Protein 7KTN (pdb70)

InterPro domains:
  IPR001357 BRCT domain [PS50172] (22-118)
  IPR001726 DNA nucleotidylexotransferase (TdT) / DNA-directed DNA/RNA polymerase mu [PIRSF000817] (3-494)
  IPR001726 DNA nucleotidylexotransferase (TdT) / DNA-directed DNA/RNA polymerase mu [PR00871] (43-59)
  IPR001726 DNA nucleotidylexotransferase (TdT) / DNA-directed DNA/RNA polymerase mu [PR00871] (100-115)
  IPR001726 DNA nucleotidylexotransferase (TdT) / DNA-directed DNA/RNA polymerase mu [PR00871] (156-171)
  IPR001726 DNA nucleotidylexotransferase (TdT) / DNA-directed DNA/RNA polymerase mu [PR00871] (179-191)
  IPR001726 DNA nucleotidylexotransferase (TdT) / DNA-directed DNA/RNA polymerase mu [PR00871] (311-322)
  IPR001726 DNA nucleotidylexotransferase (TdT) / DNA-directed DNA/RNA polymerase mu [PR00871] (412-423)
  IPR001726 DNA nucleotidylexotransferase (TdT) / DNA-directed DNA/RNA polymerase mu [PR00871] (443-466)
  IPR001726 DNA nucleotidylexotransferase (TdT) / DNA-directed DNA/RNA polymerase mu [PR00871] (475-494)
  IPR002054 DNA-directed DNA polymerase X [SM00483] (150-493)
  IPR002054 DNA-directed DNA polymerase X [cd00141] (156-492)
  IPR010996 Crossover junction endonuclease MUS81-like, HHH domain [PF14716] (152-221)
  IPR018944 DNA polymerase lambda, fingers domain [PF10391] (238-286)
  IPR019843 DNA polymerase family X, binding site [PS00522] (319-338)
  IPR022312 DNA polymerase family X [PR00869] (245-262)
  IPR022312 DNA polymerase family X [PR00869] (316-330)
  IPR022312 DNA polymerase family X [PR00869] (330-338)
  IPR022312 DNA polymerase family X [PR00869] (416-425)
  IPR022312 DNA polymerase family X [PR00869] (432-445)

GO terms:
  GO:0000287 magnesium ion binding (F, IDA)
  GO:0003887 DNA-directed DNA polymerase activity (F, IDA)
  GO:0003887 DNA-directed DNA polymerase activity (F, TAS)
  GO:0005654 nucleoplasm (C, TAS)
  GO:0006303 double-strand break repair via nonhomologous end joining (P, TAS)
  GO:0005515 protein binding (F, IPI)
  GO:0005654 nucleoplasm (C, IDA)

Radius of gyration: 21.38 Å; Cα contacts (8 Å, |Δi|>4): 631; chains: 1; bounding box: 53×57×41 Å

Foldseek 3Di:
DDQFLLQAFFFPDAAAVVLLVLLQLVLLVCVLVVNNVSNLLSNSVSRQCSRDHHYDQDLVVCPPRHSDDDPSSLQVVCCNVPVHGVVSVCLVPDQSNVQQVVQCLFFVDHSVNSVVCVVVPDRDLVSCVVCCVPDDPRRVVSSVQVVLLVDKDFVVLLVVVLVVLVVQLCVLPNQKDKDWAAVVQLPDGIDRATEIEIEHQDFPSCVPRPVSSVVSCVVVVFFPDWVFKIWTWGWGDDVVGTGTGTYMYGYDYQQLVQLLRVCRRDDPSLVVSLQCLCCVVVVWGGDSRFIANVVVRDTDGDNHVCRVCVVSVHDDDRSSRRND

Nearest PDB structures (foldseek):
  7ktn-assembly1_A  TM=1.003E+00  e=7.918E-62  Homo sapiens
  5v1g-assembly1_A  TM=8.207E-01  e=9.463E-26  Homo sapiens
  5u8h-assembly1_A  TM=8.213E-01  e=4.641E-25  Homo sapiens
  4m9g-assembly1_A  TM=8.136E-01  e=1.931E-24  Homo sapiens
  4m9n-assembly1_A  TM=8.393E-01  e=7.608E-23  Homo sapiens

Structure (mmCIF, N/CA/C/O backbone):
data_7KTN
#
_entry.id   7KTN
#
_cell.length_a   60.229
_cell.length_b   68.293
_cell.length_c   111.412
_cell.angle_alpha   90.000
_cell.angle_beta   90.000
_cell.angle_gamma   90.000
#
_symmetry.space_group_name_H-M   'P 21 21 21'
#
loop_
_entity.id
_entity.type
_entity.pdbx_description
1 polymer 'DNA-directed DNA/RNA polymerase mu'
2 polymer "DNA (5'-D(*CP*GP*GP*CP*AP*TP*AP*CP*G)-3')"
3 polymer "DNA (5'-D(*CP*GP*TP*AP*(8OG))-3')"
4 polymer "DNA (5'-D(P*GP*CP*CP*G)-3')"
5 non-polymer 'MAGNESIUM ION'
6 non-polymer 'SODIUM ION'
7 non-polymer 'CHLORIDE ION'
8 non-polymer 2,3-DIHYDROXY-1,4-DITHIOBUTANE
9 non-polymer 1,2-ETHANEDIOL
10 non-polymer '4-(2-HYDROXYETHYL)-1-PIPERAZINE ETHANESULFONIC ACID'
11 water water
#
loop_
_atom_site.group_PDB
_atom_site.id
_atom_site.type_symbol
_atom_site.label_atom_id
_atom_site.label_alt_id
_atom_site.label_comp_id
_atom_site.label_asym_id
_atom_site.label_entity_id
_atom_site.label_seq_id
_atom_site.pdbx_PDB_ins_code
_atom_site.Cartn_x
_atom_site.Cartn_y
_atom_site.Cartn_z
_atom_site.occupancy
_atom_site.B_iso_or_equiv
_atom_site.auth_seq_id
_atom_site.auth_comp_id
_atom_site.auth_asym_id
_atom_site.auth_atom_id
_atom_site.pdbx_PDB_model_num
ATOM 1 N N . MET A 1 12 ? 0.827 -28.563 -11.489 1.00 28.75 138 MET A N 1
ATOM 2 C CA . MET A 1 12 ? 1.053 -27.114 -11.530 1.00 26.43 138 MET A CA 1
ATOM 3 C C . MET A 1 12 ? 0.151 -26.516 -12.603 1.00 25.26 138 MET A C 1
ATOM 4 O O . MET A 1 12 ? 0.325 -26.767 -13.793 1.00 25.37 138 MET A O 1
ATOM 9 N N . PRO A 1 13 ? -0.830 -25.691 -12.215 1.00 25.07 139 PRO A N 1
ATOM 10 C CA . PRO A 1 13 ? -1.685 -25.076 -13.235 1.00 25.34 139 PRO A CA 1
ATOM 11 C C . PRO A 1 13 ? -0.920 -24.047 -14.049 1.00 24.82 139 PRO A C 1
ATOM 12 O O . PRO A 1 13 ? 0.101 -23.516 -13.622 1.00 25.44 139 PRO A O 1
ATOM 16 N N . ALA A 1 14 ? -1.432 -23.795 -15.238 1.00 23.24 140 ALA A N 1
ATOM 17 C CA . ALA A 1 14 ? -0.724 -23.007 -16.224 1.00 22.92 140 ALA A CA 1
ATOM 18 C C . ALA A 1 14 ? -0.838 -21.510 -15.987 1.00 20.34 140 ALA A C 1
ATOM 19 O O . ALA A 1 14 ? 0.074 -20.787 -16.380 1.00 23.14 140 ALA A O 1
ATOM 21 N N . TYR A 1 15 ? -1.905 -21.024 -15.339 1.00 16.74 141 TYR A N 1
ATOM 22 C CA . TYR A 1 15 ? -2.083 -19.590 -15.086 1.00 14.70 141 TYR A CA 1
ATOM 23 C C . TYR A 1 15 ? -1.663 -19.280 -13.655 1.00 14.04 141 TYR A C 1
ATOM 24 O O . TYR A 1 15 ? -2.007 -20.018 -12.727 1.00 15.27 141 TYR A O 1
ATOM 33 N N . ALA A 1 16 ? -1.004 -18.130 -13.448 1.00 13.71 142 ALA A N 1
ATOM 34 C CA . ALA A 1 16 ? -0.551 -17.817 -12.098 1.00 14.00 142 ALA A CA 1
ATOM 35 C C . ALA A 1 16 ? -1.702 -17.576 -11.132 1.00 13.56 142 ALA A C 1
ATOM 36 O O . ALA A 1 16 ? -1.525 -17.762 -9.931 1.00 15.06 142 ALA A O 1
ATOM 38 N N . CYS A 1 17 ? -2.875 -17.198 -11.621 1.00 13.67 143 CYS A N 1
ATOM 39 C CA . CYS A 1 17 ? -4.015 -16.938 -10.757 1.00 13.36 143 CYS A CA 1
ATOM 40 C C . CYS A 1 17 ? -4.680 -18.205 -10.274 1.00 13.87 143 CYS A C 1
ATOM 41 O O . CYS A 1 17 ? -5.613 -18.127 -9.466 1.00 15.57 143 CYS A O 1
ATOM 44 N N . GLN A 1 18 ? -4.209 -19.366 -10.725 1.00 14.53 144 GLN A N 1
ATOM 45 C CA . GLN A 1 18 ? -4.737 -20.667 -10.324 1.00 15.77 144 GLN A CA 1
ATOM 46 C C . GLN A 1 18 ? -3.949 -21.328 -9.211 1.00 15.88 144 GLN A C 1
ATOM 47 O O . GLN A 1 18 ? -4.271 -22.445 -8.815 1.00 18.27 144 GLN A O 1
ATOM 53 N N . ARG A 1 19 ? -2.951 -20.667 -8.673 1.00 15.64 145 ARG A N 1
ATOM 54 C CA . ARG A 1 19 ? -2.123 -21.324 -7.675 1.00 16.66 145 ARG A CA 1
ATOM 55 C C . ARG A 1 19 ? -1.637 -20.274 -6.682 1.00 14.25 145 ARG A C 1
ATOM 56 O O . ARG A 1 19 ? -1.426 -19.102 -7.059 1.00 15.27 145 ARG A O 1
ATOM 64 N N . PRO A 1 20 ? -1.445 -20.641 -5.434 1.00 14.19 146 PRO A N 1
ATOM 65 C CA . PRO A 1 20 ? -0.884 -19.696 -4.480 1.00 13.82 146 PRO A CA 1
ATOM 66 C C . PRO A 1 20 ? 0.580 -19.427 -4.757 1.00 13.38 146 PRO A C 1
ATOM 67 O O . PRO A 1 20 ? 1.368 -20.340 -5.065 1.00 15.84 146 PRO A O 1
ATOM 71 N N . THR A 1 21 ? 0.964 -18.171 -4.612 1.00 12.35 147 THR A N 1
ATOM 72 C CA . THR A 1 21 ? 2.353 -17.756 -4.771 1.00 12.34 147 THR A CA 1
ATOM 73 C C . THR A 1 21 ? 2.715 -16.910 -3.574 1.00 11.82 147 THR A C 1
ATOM 74 O O . THR A 1 21 ? 2.268 -15.742 -3.505 1.00 12.10 147 THR A O 1
ATOM 78 N N . PRO A 1 22 ? 3.492 -17.423 -2.634 1.00 12.43 148 PRO A N 1
ATOM 79 C CA . PRO A 1 22 ? 3.845 -16.662 -1.434 1.00 12.77 148 PRO A CA 1
ATOM 80 C C . PRO A 1 22 ? 4.949 -15.656 -1.746 1.00 12.79 148 PRO A C 1
ATOM 81 O O . PRO A 1 22 ? 5.620 -15.722 -2.776 1.00 13.58 148 PRO A O 1
ATOM 85 N N . LEU A 1 23 ? 5.145 -14.718 -0.813 1.00 13.57 149 LEU A N 1
ATOM 86 C CA . LEU A 1 23 ? 6.153 -13.683 -1.023 1.00 14.23 149 LEU A CA 1
ATOM 87 C C . LEU A 1 23 ? 7.563 -14.264 -0.993 1.00 14.27 149 LEU A C 1
ATOM 88 O O . LEU A 1 23 ? 8.386 -13.887 -1.837 1.00 16.68 149 LEU A O 1
ATOM 93 N N . THR A 1 24 ? 7.817 -15.180 -0.079 1.00 13.08 150 THR A N 1
ATOM 94 C CA . THR A 1 24 ? 9.111 -15.853 0.012 1.00 14.07 150 THR A CA 1
ATOM 95 C C . THR A 1 24 ? 8.908 -17.315 -0.315 1.00 13.30 150 THR A C 1
ATOM 96 O O . THR A 1 24 ? 7.851 -17.894 -0.047 1.00 14.10 150 THR A O 1
ATOM 100 N N . HIS A 1 25 ? 9.945 -17.933 -0.878 1.00 12.81 151 HIS A N 1
ATOM 101 C CA . HIS A 1 25 ? 9.782 -19.268 -1.470 1.00 11.75 151 HIS A CA 1
ATOM 102 C C . HIS A 1 25 ? 11.099 -20.031 -1.424 1.00 11.72 151 HIS A C 1
ATOM 103 O O . HIS A 1 25 ? 12.012 -19.716 -0.657 1.00 13.27 151 HIS A O 1
ATOM 110 N N . HIS A 1 26 ? 11.187 -21.067 -2.253 1.00 11.66 152 HIS A N 1
ATOM 111 C CA . HIS A 1 26 ? 12.254 -22.056 -2.161 1.00 11.85 152 HIS A CA 1
ATOM 112 C C . HIS A 1 26 ? 13.105 -22.077 -3.400 1.00 12.22 152 HIS A C 1
ATOM 113 O O . HIS A 1 26 ? 13.945 -22.994 -3.532 1.00 13.39 152 HIS A O 1
ATOM 120 N N . ASN A 1 27 ? 12.935 -21.132 -4.301 1.00 12.20 153 ASN A N 1
ATOM 121 C CA . ASN A 1 27 ? 13.694 -21.135 -5.559 1.00 12.32 153 ASN A CA 1
ATOM 122 C C . ASN A 1 27 ? 14.140 -19.727 -5.914 1.00 12.05 153 ASN A C 1
ATOM 123 O O . ASN A 1 27 ? 14.150 -19.351 -7.084 1.00 13.92 153 ASN A O 1
ATOM 128 N N . THR A 1 28 ? 14.540 -18.949 -4.915 1.00 12.37 154 THR A N 1
ATOM 129 C CA . THR A 1 28 ? 14.812 -17.515 -5.091 1.00 12.77 154 THR A CA 1
ATOM 130 C C . THR A 1 28 ? 15.866 -17.246 -6.152 1.00 13.65 154 THR A C 1
ATOM 131 O O . THR A 1 28 ? 15.649 -16.416 -7.047 1.00 14.04 154 THR A O 1
ATOM 135 N N . GLY A 1 29 ? 16.991 -17.938 -6.108 1.00 14.50 155 GLY A N 1
ATOM 136 C CA . GLY A 1 29 ? 18.048 -17.682 -7.084 1.00 14.70 155 GLY A CA 1
ATOM 137 C C . GLY A 1 29 ? 17.648 -18.032 -8.505 1.00 14.65 155 GLY A C 1
ATOM 138 O O . GLY A 1 29 ? 17.956 -17.286 -9.454 1.00 15.63 155 GLY A O 1
ATOM 139 N N . LEU A 1 30 ? 16.941 -19.140 -8.685 1.00 14.50 156 LEU A N 1
ATOM 140 C CA . LEU A 1 30 ? 16.500 -19.506 -10.024 1.00 14.08 156 LEU A CA 1
ATOM 141 C C . LEU A 1 30 ? 15.510 -18.493 -10.582 1.00 13.53 156 LEU A C 1
ATOM 142 O O . LEU A 1 30 ? 15.599 -18.096 -11.752 1.00 13.95 156 LEU A O 1
ATOM 147 N N . SER A 1 31 ? 14.541 -18.077 -9.768 1.00 12.96 157 SER A N 1
ATOM 148 C CA A SER A 1 31 ? 13.554 -17.117 -10.242 0.56 12.63 157 SER A CA 1
ATOM 149 C CA B SER A 1 31 ? 13.552 -17.106 -10.214 0.44 12.84 157 SER A CA 1
ATOM 150 C C . SER A 1 31 ? 14.210 -15.772 -10.551 1.00 12.87 157 SER A C 1
ATOM 151 O O . SER A 1 31 ? 13.853 -15.117 -11.539 1.00 13.70 157 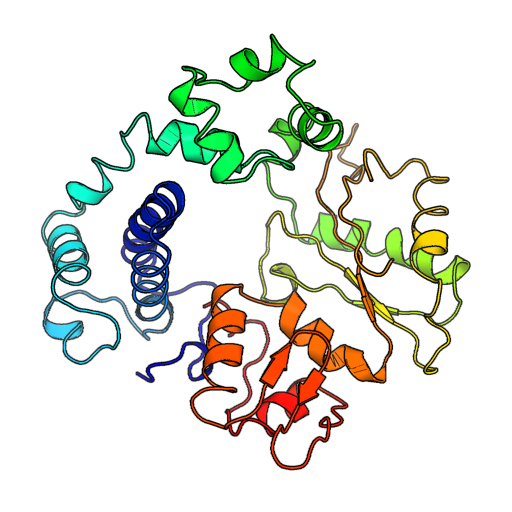SER A O 1
ATOM 156 N N . GLU A 1 32 ? 15.167 -15.348 -9.739 1.00 12.79 158 GLU A N 1
ATOM 157 C CA A GLU A 1 32 ? 15.853 -14.069 -9.963 0.49 12.81 158 GLU A CA 1
ATOM 158 C CA B GLU A 1 32 ? 15.812 -14.057 -9.980 0.51 14.06 158 GLU A CA 1
ATOM 159 C C . GLU A 1 32 ? 16.554 -14.068 -11.314 1.00 13.40 158 GLU A C 1
ATOM 160 O O . GLU A 1 32 ? 16.518 -13.073 -12.056 1.00 14.10 158 GLU A O 1
ATOM 171 N N . ALA A 1 33 ? 17.195 -15.180 -11.654 1.00 13.70 159 ALA A N 1
ATOM 172 C CA . ALA A 1 33 ? 17.906 -15.265 -12.929 1.00 13.98 159 ALA A CA 1
ATOM 173 C C . ALA A 1 33 ? 16.943 -15.176 -14.098 1.00 13.51 159 ALA A C 1
ATOM 174 O O . ALA A 1 33 ? 17.192 -14.467 -15.079 1.00 14.60 159 ALA A O 1
ATOM 176 N N . LEU A 1 34 ? 15.838 -15.906 -14.045 1.00 13.83 160 LEU A N 1
ATOM 177 C CA . LEU A 1 34 ? 14.864 -15.827 -15.125 1.00 13.70 160 LEU A CA 1
ATOM 178 C C . LEU A 1 34 ? 14.273 -14.428 -15.244 1.00 13.21 160 LEU A C 1
ATOM 179 O O . LEU A 1 34 ? 13.989 -13.956 -16.361 1.00 14.07 160 LEU A O 1
ATOM 184 N N . GLU A 1 35 ? 14.074 -13.751 -14.126 1.00 12.85 161 GLU A N 1
ATOM 185 C CA . GLU A 1 35 ? 13.578 -12.377 -14.154 1.00 13.62 161 GLU A CA 1
ATOM 186 C C . GLU A 1 35 ? 14.573 -11.381 -14.743 1.00 13.48 161 GLU A C 1
ATOM 187 O O . GLU A 1 35 ? 14.131 -10.377 -15.322 1.00 14.10 161 GLU A O 1
ATOM 193 N N . ILE A 1 36 ? 15.872 -11.618 -14.628 1.00 13.83 162 ILE A N 1
ATOM 194 C CA . ILE A 1 36 ? 16.836 -10.806 -15.376 1.00 14.54 162 ILE A CA 1
ATOM 195 C C . ILE A 1 36 ? 16.590 -10.936 -16.866 1.00 14.96 162 ILE A C 1
ATOM 196 O O . ILE A 1 36 ? 16.566 -9.940 -17.599 1.00 15.40 162 ILE A O 1
ATOM 201 N N . LEU A 1 37 ? 16.396 -12.160 -17.347 1.00 14.27 163 LEU A N 1
ATOM 202 C CA . LEU A 1 37 ? 16.157 -12.319 -18.775 1.00 14.88 163 LEU A CA 1
ATOM 203 C C . LEU A 1 37 ? 14.822 -11.702 -19.184 1.00 14.23 163 LEU A C 1
ATOM 204 O O . LEU A 1 37 ? 14.703 -11.155 -20.291 1.00 15.29 163 LEU A O 1
ATOM 209 N N . ALA A 1 38 ? 13.816 -11.770 -18.334 1.00 13.51 164 ALA A N 1
ATOM 210 C CA . ALA A 1 38 ? 12.546 -11.138 -18.647 1.00 14.45 164 ALA A CA 1
ATOM 211 C C . ALA A 1 38 ? 12.727 -9.638 -18.778 1.00 14.61 164 ALA A C 1
ATOM 212 O O . ALA A 1 38 ? 12.224 -9.014 -19.721 1.00 15.72 164 ALA A O 1
ATOM 214 N N . GLU A 1 39 ? 13.429 -9.041 -17.826 1.00 15.22 165 GLU A N 1
ATOM 215 C CA . GLU A 1 39 ? 13.643 -7.595 -17.826 1.00 16.35 165 GLU A CA 1
ATOM 216 C C . GLU A 1 39 ? 14.425 -7.166 -19.059 1.00 15.87 165 GLU A C 1
ATOM 217 O O . GLU A 1 39 ? 14.070 -6.173 -19.726 1.00 16.55 165 GLU A O 1
ATOM 223 N N . ALA A 1 40 ? 15.460 -7.913 -19.415 1.00 16.32 166 ALA A N 1
ATOM 224 C CA . ALA A 1 40 ? 16.234 -7.599 -20.604 1.00 16.44 166 ALA A CA 1
ATOM 225 C C . ALA A 1 40 ? 15.377 -7.709 -21.858 1.00 17.13 166 ALA A C 1
ATOM 226 O O . ALA A 1 40 ? 15.517 -6.892 -22.786 1.00 19.75 166 ALA A O 1
ATOM 228 N N . ALA A 1 41 ? 14.475 -8.691 -21.908 1.00 17.07 167 ALA A N 1
ATOM 229 C CA . ALA A 1 41 ? 13.592 -8.813 -23.062 1.00 17.70 167 ALA A CA 1
ATOM 230 C C . ALA A 1 41 ? 12.702 -7.584 -23.179 1.00 17.84 167 ALA A C 1
ATOM 231 O O . ALA A 1 41 ? 12.495 -7.060 -24.275 1.00 20.05 167 ALA A O 1
ATOM 233 N N . GLY A 1 42 ? 12.221 -7.067 -22.061 1.00 17.38 168 GLY A N 1
ATOM 234 C CA . GLY A 1 42 ? 11.428 -5.844 -22.096 1.00 18.32 168 GLY A CA 1
ATOM 235 C C . GLY A 1 42 ? 12.220 -4.658 -22.612 1.00 18.74 168 GLY A C 1
ATOM 236 O O . GLY A 1 42 ? 11.705 -3.832 -23.365 1.00 19.91 168 GLY A O 1
ATOM 237 N N . PHE A 1 43 ? 13.486 -4.557 -22.244 1.00 17.92 169 PHE A N 1
ATOM 238 C CA . PHE A 1 43 ? 14.282 -3.435 -22.712 1.00 18.96 169 PHE A CA 1
ATOM 239 C C . PHE A 1 43 ? 14.472 -3.462 -24.213 1.00 21.38 169 PHE A C 1
ATOM 240 O O . PHE A 1 43 ? 14.773 -2.418 -24.801 1.00 21.92 169 PHE A O 1
ATOM 248 N N . GLU A 1 44 ? 14.384 -4.634 -24.835 1.00 21.45 170 GLU A N 1
ATOM 249 C CA . GLU A 1 44 ? 14.465 -4.774 -26.285 1.00 25.55 170 GLU A CA 1
ATOM 250 C C . GLU A 1 44 ? 13.099 -4.794 -26.955 1.00 26.47 170 GLU A C 1
ATOM 251 O O . GLU A 1 44 ? 13.035 -4.976 -28.181 1.00 29.98 170 GLU A O 1
ATOM 257 N N . GLY A 1 45 ? 12.028 -4.565 -26.218 1.00 24.03 171 GLY A N 1
ATOM 258 C CA . GLY A 1 45 ? 10.693 -4.565 -26.790 1.00 24.60 171 GLY A CA 1
ATOM 259 C C . GLY A 1 45 ? 10.135 -5.934 -27.109 1.00 23.02 171 GLY A C 1
ATOM 260 O O . GLY A 1 45 ? 9.180 -6.040 -27.892 1.00 25.85 171 GLY A O 1
ATOM 261 N N A SER A 1 46 ? 10.684 -6.993 -26.515 0.38 23.05 172 SER A N 1
ATOM 262 N N B SER A 1 46 ? 10.699 -6.988 -26.522 0.62 21.60 172 SER A N 1
ATOM 263 C CA A SER A 1 46 ? 10.223 -8.359 -26.771 0.38 23.56 172 SER A CA 1
ATOM 264 C CA B SER A 1 46 ? 10.318 -8.367 -26.831 0.62 21.38 172 SER A CA 1
ATOM 265 C C A SER A 1 46 ? 9.247 -8.752 -25.665 0.38 21.54 172 SER A C 1
ATOM 266 C C B SER A 1 46 ? 9.292 -8.797 -25.785 0.62 19.45 172 SER A C 1
ATOM 267 O O A SER A 1 46 ? 9.585 -9.438 -24.690 0.38 21.06 172 SER A O 1
ATOM 268 O O B SER A 1 46 ? 9.598 -9.549 -24.833 0.62 19.69 172 SER A O 1
ATOM 273 N N A GLU A 1 47 ? 8.004 -8.322 -25.834 0.64 21.44 173 GLU A N 1
ATOM 274 N N B GLU A 1 47 ? 8.062 -8.329 -25.960 0.36 19.46 173 GLU A N 1
ATOM 275 C CA A GLU A 1 47 ? 7.018 -8.536 -24.787 0.6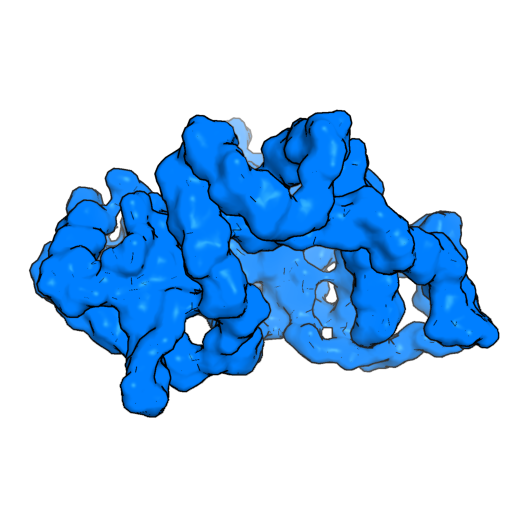4 21.14 173 GLU A CA 1
ATOM 276 C CA B GLU A 1 47 ? 7.049 -8.499 -24.924 0.36 19.23 173 GLU A CA 1
ATOM 277 C C A GLU A 1 47 ? 6.599 -9.996 -24.659 0.64 18.34 173 GLU A C 1
ATOM 278 C C B GLU A 1 47 ? 6.688 -9.968 -24.689 0.36 17.59 173 GLU A C 1
ATOM 279 O O A GLU A 1 47 ? 6.212 -10.424 -23.572 0.64 18.32 173 GLU A O 1
ATOM 280 O O B GLU A 1 47 ? 6.419 -10.374 -23.560 0.36 16.50 173 GLU A O 1
ATOM 291 N N . GLY A 1 48 ? 6.645 -10.766 -25.749 1.00 17.58 174 GLY A N 1
ATOM 292 C CA . GLY A 1 48 ? 6.308 -12.180 -25.605 1.00 17.58 174 GLY A CA 1
ATOM 293 C C . GLY A 1 48 ? 7.340 -12.957 -24.807 1.00 16.60 174 GLY A C 1
ATOM 294 O O . GLY A 1 48 ? 6.985 -13.768 -23.942 1.00 16.27 174 GLY A O 1
ATOM 295 N N . ARG A 1 49 ? 8.616 -12.724 -25.087 1.00 16.27 175 ARG A N 1
ATOM 296 C CA . ARG A 1 49 ? 9.687 -13.367 -24.326 1.00 15.97 175 ARG A CA 1
ATOM 297 C C . ARG A 1 49 ? 9.680 -12.902 -22.885 1.00 15.23 175 ARG A C 1
ATOM 298 O O . ARG A 1 49 ? 9.881 -13.721 -21.988 1.00 16.04 175 ARG A O 1
ATOM 306 N N . LEU A 1 50 ? 9.441 -11.613 -22.639 1.00 15.59 176 LEU A N 1
ATOM 307 C CA . LEU A 1 50 ? 9.316 -11.136 -21.268 1.00 14.73 176 LEU A CA 1
ATOM 308 C C . LEU A 1 50 ? 8.266 -11.932 -20.527 1.00 14.13 176 LEU A C 1
ATOM 309 O O . LEU A 1 50 ? 8.475 -12.357 -19.393 1.00 13.39 176 LEU A O 1
ATOM 314 N N A LEU A 1 51 ? 7.082 -12.114 -21.130 0.56 14.77 177 LEU A N 1
ATOM 315 N N B LEU A 1 51 ? 7.121 -12.119 -21.162 0.44 14.48 177 LEU A N 1
ATOM 316 C CA A LEU A 1 51 ? 6.011 -12.826 -20.438 0.56 14.89 177 LEU A CA 1
ATOM 317 C CA B LEU A 1 51 ? 6.013 -12.783 -20.508 0.44 14.29 177 LEU A CA 1
ATOM 318 C C A LEU A 1 51 ? 6.401 -14.264 -20.136 0.56 14.70 177 LEU A C 1
ATOM 319 C C B LEU A 1 51 ? 6.349 -14.231 -20.177 0.44 14.25 177 LEU A C 1
ATOM 320 O O A LEU A 1 51 ? 6.157 -14.786 -19.046 0.56 14.32 177 LEU A O 1
ATOM 321 O O B LEU A 1 51 ? 6.075 -14.702 -19.069 0.44 13.93 177 LEU A O 1
ATOM 330 N N . THR A 1 52 ? 6.960 -14.958 -21.115 1.00 14.36 178 THR A N 1
ATOM 331 C CA . THR A 1 52 ? 7.359 -16.338 -20.837 1.00 13.87 178 THR A CA 1
ATOM 332 C C . THR A 1 52 ? 8.343 -16.420 -19.677 1.00 14.37 178 THR A C 1
ATOM 333 O O . THR A 1 52 ? 8.198 -17.257 -18.790 1.00 14.44 178 THR A O 1
ATOM 337 N N . PHE A 1 53 ? 9.390 -15.580 -19.691 1.00 13.77 179 PHE A N 1
ATOM 338 C CA . PHE A 1 53 ? 10.389 -15.682 -18.625 1.00 13.03 179 PHE A CA 1
ATOM 339 C C . PHE A 1 53 ? 9.762 -15.289 -17.292 1.00 13.22 179 PHE A C 1
ATOM 340 O O . PHE A 1 53 ? 10.059 -15.899 -16.258 1.00 13.86 179 PHE A O 1
ATOM 348 N N A CYS A 1 54 ? 8.884 -14.286 -17.280 0.77 11.32 180 CYS A N 1
ATOM 349 N N B CYS A 1 54 ? 8.883 -14.293 -17.309 0.23 17.11 180 CYS A N 1
ATOM 350 C CA A CYS A 1 54 ? 8.169 -13.957 -16.051 0.77 12.49 180 CYS A CA 1
ATOM 351 C CA B CYS A 1 54 ? 8.140 -13.915 -16.114 0.23 21.74 180 CYS A CA 1
ATOM 352 C C A CYS A 1 54 ? 7.319 -15.113 -15.554 0.77 12.41 180 CYS A C 1
ATOM 353 C C B CYS A 1 54 ? 7.312 -15.078 -15.580 0.23 17.44 180 CYS A C 1
ATOM 354 O O A CYS A 1 54 ? 7.285 -15.410 -14.356 0.77 11.53 180 CYS A O 1
ATOM 355 O O B CYS A 1 54 ? 7.316 -15.364 -14.378 0.23 18.10 180 CYS A O 1
ATOM 360 N N . ARG A 1 55 ? 6.587 -15.756 -16.473 1.00 12.12 181 ARG A N 1
ATOM 361 C CA . ARG A 1 55 ? 5.745 -16.887 -16.083 1.00 12.10 181 ARG A CA 1
ATOM 362 C C . ARG A 1 55 ? 6.575 -18.054 -15.563 1.00 12.44 181 ARG A C 1
ATOM 363 O O . ARG A 1 55 ? 6.210 -18.693 -14.572 1.00 13.74 181 ARG A O 1
ATOM 371 N N . ALA A 1 56 ? 7.688 -18.378 -16.235 1.00 13.17 182 ALA A N 1
ATOM 372 C CA . ALA A 1 56 ? 8.569 -19.462 -15.780 1.00 13.37 182 ALA A CA 1
ATOM 373 C C . ALA A 1 56 ? 9.133 -19.154 -14.391 1.00 12.55 182 ALA A C 1
ATOM 374 O O . ALA A 1 56 ? 9.101 -20.013 -13.500 1.00 13.61 182 ALA A O 1
ATOM 376 N N . ALA A 1 57 ? 9.561 -17.914 -14.170 1.00 12.45 183 ALA A N 1
ATOM 377 C CA . ALA A 1 57 ? 10.039 -17.546 -12.848 1.00 12.70 183 ALA A CA 1
ATOM 378 C C . ALA A 1 57 ? 8.944 -17.737 -11.806 1.00 12.37 183 ALA A C 1
ATOM 379 O O . ALA A 1 57 ? 9.195 -18.236 -10.702 1.00 12.62 183 ALA A O 1
ATOM 381 N N . SER A 1 58 ? 7.707 -17.340 -12.150 1.00 11.70 184 SER A N 1
ATOM 382 C CA A SER A 1 58 ? 6.592 -17.428 -11.213 0.57 11.44 184 SER A CA 1
ATOM 383 C CA B SER A 1 58 ? 6.601 -17.425 -11.196 0.43 11.95 184 SER A CA 1
ATOM 384 C C . SER A 1 58 ? 6.246 -18.873 -10.864 1.00 12.05 184 SER A C 1
ATOM 385 O O . SER A 1 58 ? 5.867 -19.180 -9.727 1.00 12.42 184 SER A O 1
ATOM 390 N N . VAL A 1 59 ? 6.322 -19.769 -11.840 1.00 11.88 185 VAL A N 1
ATOM 391 C CA . VAL A 1 59 ? 6.123 -21.194 -11.563 1.00 13.37 185 VAL A CA 1
ATOM 392 C C . VAL A 1 59 ? 7.059 -21.672 -10.462 1.00 12.62 185 VAL A C 1
ATOM 393 O O . VAL A 1 59 ? 6.656 -22.390 -9.549 1.00 14.03 185 VAL A O 1
ATOM 397 N N . LEU A 1 60 ? 8.323 -21.263 -10.520 1.00 12.94 186 LEU A N 1
ATOM 398 C CA . LEU A 1 60 ? 9.278 -21.703 -9.490 1.00 13.31 186 LEU A CA 1
ATOM 399 C C . LEU A 1 60 ? 8.929 -21.122 -8.129 1.00 12.41 186 LEU A C 1
ATOM 400 O O . LEU A 1 60 ? 9.138 -21.800 -7.109 1.00 13.92 186 LEU A O 1
ATOM 405 N N . LYS A 1 61 ? 8.384 -19.891 -8.091 1.00 13.04 187 LYS A N 1
ATOM 406 C CA . LYS A 1 61 ? 7.969 -19.303 -6.823 1.00 12.41 187 LYS A CA 1
ATOM 407 C C . LYS A 1 61 ? 6.864 -20.112 -6.175 1.00 12.18 187 LYS A C 1
ATOM 408 O O . LYS A 1 61 ? 6.707 -20.086 -4.956 1.00 13.65 187 LYS A O 1
ATOM 414 N N . ALA A 1 62 ? 6.048 -20.794 -6.976 1.00 13.13 188 ALA A N 1
ATOM 415 C CA . ALA A 1 62 ? 4.894 -21.534 -6.506 1.00 13.68 188 ALA A CA 1
ATOM 416 C C . ALA A 1 62 ? 5.225 -22.953 -6.067 1.00 13.88 188 ALA A C 1
ATOM 417 O O . ALA A 1 62 ? 4.351 -23.634 -5.538 1.00 15.78 188 ALA A O 1
ATOM 419 N N . LEU A 1 63 ? 6.443 -23.455 -6.335 1.00 13.56 189 LEU A N 1
ATOM 420 C CA . LEU A 1 63 ? 6.780 -24.809 -5.979 1.00 14.27 189 LEU A CA 1
ATOM 421 C C . LEU A 1 63 ? 6.961 -24.976 -4.469 1.00 14.25 189 LEU A C 1
ATOM 422 O O . LEU A 1 63 ? 7.358 -24.027 -3.780 1.00 14.11 189 LEU A O 1
ATOM 427 N N . PRO A 1 64 ? 6.732 -26.183 -3.948 1.00 14.68 190 PRO A N 1
ATOM 428 C CA . PRO A 1 64 ? 6.750 -26.395 -2.502 1.00 14.86 190 PRO A CA 1
ATOM 429 C C . PRO A 1 64 ? 8.136 -26.640 -1.947 1.00 15.07 190 PRO A C 1
ATOM 430 O O . PRO A 1 64 ? 8.272 -26.733 -0.725 1.00 16.92 190 PRO A O 1
ATOM 434 N N . SER A 1 65 ? 9.148 -26.760 -2.797 1.00 14.79 191 SER A N 1
ATOM 435 C CA . SER A 1 65 ? 10.481 -27.150 -2.362 1.00 16.17 191 SER A CA 1
ATOM 436 C C . SER A 1 65 ? 11.478 -26.681 -3.417 1.00 14.12 191 SER A C 1
ATOM 437 O O . SER A 1 65 ? 11.097 -26.323 -4.486 1.00 14.17 191 SER A O 1
ATOM 440 N N . PRO A 1 66 ? 12.786 -26.727 -3.108 1.00 13.99 192 PRO A N 1
ATOM 441 C CA . PRO A 1 66 ? 13.776 -26.324 -4.129 1.00 14.61 192 PRO A CA 1
ATOM 442 C C . PRO A 1 66 ? 13.849 -27.288 -5.306 1.00 15.33 192 PRO A C 1
ATOM 443 O O . PRO A 1 66 ? 13.810 -28.511 -5.136 1.00 16.59 192 PRO A O 1
ATOM 447 N N . VAL A 1 67 ? 14.015 -26.729 -6.502 1.00 15.29 193 VAL A N 1
ATOM 448 C CA . VAL A 1 67 ? 14.472 -27.531 -7.642 1.00 15.55 193 VAL A CA 1
ATOM 449 C C . VAL A 1 67 ? 15.955 -27.821 -7.462 1.00 17.59 193 VAL A C 1
ATOM 45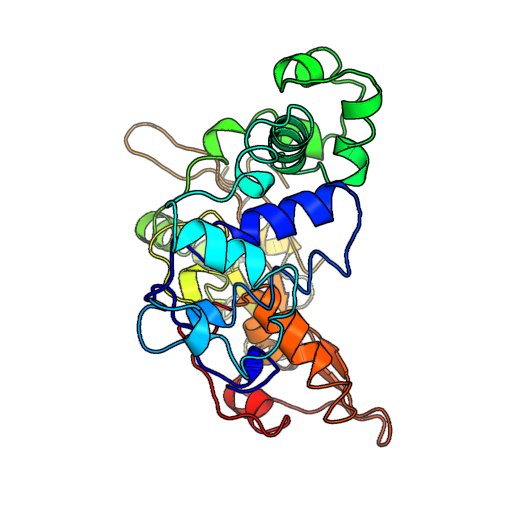0 O O . VAL A 1 67 ? 16.764 -26.887 -7.377 1.00 18.76 193 VAL A O 1
ATOM 454 N N . THR A 1 68 ? 16.295 -29.096 -7.441 1.00 19.30 194 THR A N 1
ATOM 455 C CA . THR A 1 68 ? 17.665 -29.543 -7.280 1.00 22.35 194 THR A CA 1
ATOM 456 C C . THR A 1 68 ? 18.163 -30.343 -8.483 1.00 24.30 194 THR A C 1
ATOM 457 O O . THR A 1 68 ? 19.372 -30.545 -8.611 1.00 27.25 194 THR A O 1
ATOM 461 N N . THR A 1 69 ? 17.282 -30.782 -9.368 1.00 24.57 195 THR A N 1
ATOM 462 C CA . THR A 1 69 ? 17.680 -31.611 -10.501 1.00 26.60 195 THR A CA 1
ATOM 463 C C . THR A 1 69 ? 16.813 -31.227 -11.686 1.00 26.07 195 THR A C 1
ATOM 464 O O . THR A 1 69 ? 15.633 -30.894 -11.534 1.00 24.62 195 THR A O 1
ATOM 468 N N . LEU A 1 70 ? 17.410 -31.288 -12.882 1.00 26.30 196 LEU A N 1
ATOM 469 C CA . LEU A 1 70 ? 16.717 -30.854 -14.093 1.00 28.65 196 LEU A CA 1
ATOM 470 C C . LEU A 1 70 ? 15.432 -31.637 -14.325 1.00 28.13 196 LEU A C 1
ATOM 471 O O . LEU A 1 70 ? 14.454 -31.088 -14.861 1.00 27.92 196 LEU A O 1
ATOM 476 N N . SER A 1 71 ? 15.427 -32.919 -13.931 1.00 29.85 197 SER A N 1
ATOM 477 C CA . SER A 1 71 ? 14.252 -33.788 -13.963 1.00 31.59 197 SER A CA 1
ATOM 478 C C . SER A 1 71 ? 13.016 -33.112 -13.425 1.00 30.43 197 SER A C 1
ATOM 479 O O . SER A 1 71 ? 11.892 -33.349 -13.900 1.00 30.07 197 SER A O 1
ATOM 482 N N . GLN A 1 72 ? 13.182 -32.267 -12.418 1.00 26.21 198 GLN A N 1
ATOM 483 C CA . GLN A 1 72 ? 12.048 -31.710 -11.710 1.00 26.37 198 GLN A CA 1
ATOM 484 C C . GLN A 1 72 ? 11.326 -30.629 -12.506 1.00 25.58 198 GLN A C 1
ATOM 485 O O . GLN A 1 72 ? 10.221 -30.247 -12.125 1.00 25.99 198 GLN A O 1
ATOM 491 N N . LEU A 1 73 ? 11.879 -30.189 -13.625 1.00 24.01 199 LEU A N 1
ATOM 492 C CA . LEU A 1 73 ? 11.177 -29.241 -14.473 1.00 23.76 199 LEU A CA 1
ATOM 493 C C . LEU A 1 73 ? 10.241 -29.930 -15.458 1.00 26.57 199 LEU A C 1
ATOM 494 O O . LEU A 1 73 ? 9.452 -29.251 -16.123 1.00 26.91 199 LEU A O 1
ATOM 499 N N . GLN A 1 74 ? 10.347 -31.250 -15.592 1.00 28.45 200 GLN A N 1
ATOM 500 C CA . GLN A 1 74 ? 9.529 -31.971 -16.551 1.00 30.95 200 GLN A CA 1
ATOM 501 C C . GLN A 1 74 ? 8.058 -31.791 -16.242 1.00 31.86 200 GLN A C 1
ATOM 502 O O . GLN A 1 74 ? 7.599 -31.972 -15.107 1.00 34.54 200 GLN A O 1
ATOM 505 N N . GLY A 1 75 ? 7.314 -31.381 -17.244 1.00 31.62 201 GLY A N 1
ATOM 506 C CA . GLY A 1 75 ? 5.909 -31.178 -17.054 1.00 31.20 201 GLY A CA 1
ATOM 507 C C . GLY A 1 75 ? 5.523 -29.811 -16.527 1.00 29.18 201 GLY A C 1
ATOM 508 O O . GLY A 1 75 ? 4.325 -29.501 -16.530 1.00 31.28 201 GLY A O 1
ATOM 509 N N . LEU A 1 76 ? 6.467 -28.997 -16.035 1.00 25.39 202 LEU A N 1
ATOM 510 C CA . LEU A 1 76 ? 6.077 -27.701 -15.503 1.00 21.73 202 LEU A CA 1
ATOM 511 C C . LEU A 1 76 ? 5.729 -26.760 -16.650 1.00 19.86 202 LEU A C 1
ATOM 512 O O . LEU A 1 76 ? 6.458 -26.680 -17.653 1.00 23.09 202 LEU A O 1
ATOM 517 N N . PRO A 1 77 ? 4.642 -26.036 -16.543 1.00 18.99 203 PRO A N 1
ATOM 518 C CA . PRO A 1 77 ? 4.289 -25.105 -17.611 1.00 18.78 203 PRO A CA 1
ATOM 519 C C . PRO A 1 77 ? 5.301 -23.974 -17.715 1.00 17.65 203 PRO A C 1
ATOM 520 O O . PRO A 1 77 ? 5.922 -23.554 -16.728 1.00 18.33 203 PRO A O 1
ATOM 524 N N . HIS A 1 78 ? 5.517 -23.526 -18.945 1.00 18.12 204 HIS A N 1
ATOM 525 C CA . HIS A 1 78 ? 6.372 -22.388 -19.317 1.00 18.37 204 HIS A CA 1
ATOM 526 C C . HIS A 1 78 ? 7.848 -22.690 -19.259 1.00 19.42 204 HIS A C 1
ATOM 527 O O . HIS A 1 78 ? 8.670 -21.788 -19.476 1.00 20.56 204 HIS A O 1
ATOM 534 N N . PHE A 1 79 ? 8.217 -23.949 -19.071 1.00 19.00 205 PHE A N 1
ATOM 535 C CA . PHE A 1 79 ? 9.602 -24.391 -19.157 1.00 19.97 205 PHE A CA 1
ATOM 536 C C . PHE A 1 79 ? 9.818 -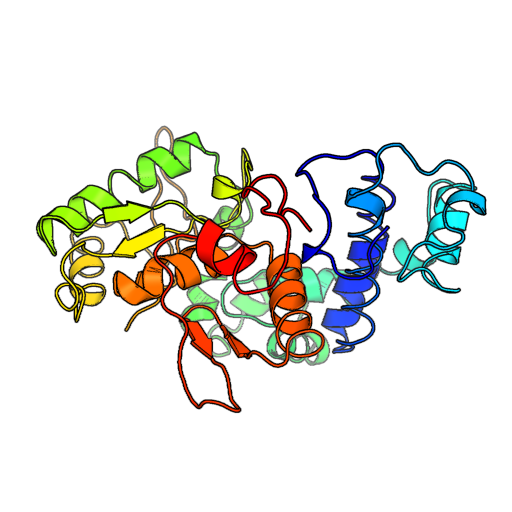25.132 -20.462 1.00 22.68 205 PHE A C 1
ATOM 537 O O . PHE A 1 79 ? 9.417 -26.292 -20.604 1.00 29.35 205 PHE A O 1
ATOM 545 N N . GLY A 1 80 ? 10.492 -24.476 -21.393 1.00 20.64 206 GLY A N 1
ATOM 546 C CA . GLY A 1 80 ? 10.936 -25.065 -22.615 1.00 21.00 206 GLY A CA 1
ATOM 547 C C . GLY A 1 80 ? 12.443 -25.118 -22.662 1.00 21.02 206 GLY A C 1
ATOM 548 O O . GLY A 1 80 ? 13.128 -25.098 -21.630 1.00 20.95 206 GLY A O 1
ATOM 549 N N . GLU A 1 81 ? 12.975 -25.222 -23.878 1.00 22.10 207 GLU A N 1
ATOM 550 C CA . GLU A 1 81 ? 14.416 -25.392 -24.015 1.00 23.38 207 GLU A CA 1
ATOM 551 C C . GLU A 1 81 ? 15.186 -24.248 -23.356 1.00 22.00 207 GLU A C 1
ATOM 552 O O . GLU A 1 81 ? 16.208 -24.479 -22.712 1.00 22.97 207 GLU A O 1
ATOM 556 N N . HIS A 1 82 ? 14.751 -23.006 -23.539 1.00 20.90 208 HIS A N 1
ATOM 557 C CA . HIS A 1 82 ? 15.568 -21.876 -23.095 1.00 19.87 208 HIS A CA 1
ATOM 558 C C . HIS A 1 82 ? 15.550 -21.728 -21.579 1.00 19.34 208 HIS A C 1
ATOM 559 O O . HIS A 1 82 ? 16.609 -21.665 -20.927 1.00 19.00 208 HIS A O 1
ATOM 566 N N . SER A 1 83 ? 14.362 -21.715 -20.981 1.00 18.26 209 SER A N 1
ATOM 567 C CA A SER A 1 83 ? 14.267 -21.576 -19.530 0.70 17.48 209 SER A CA 1
ATOM 568 C CA B SER A 1 83 ? 14.302 -21.558 -19.534 0.30 18.52 209 SER A CA 1
ATOM 569 C C . SER A 1 83 ? 14.868 -22.777 -18.822 1.00 18.66 209 SER A C 1
ATOM 570 O O . SER A 1 83 ? 15.468 -22.638 -17.746 1.00 18.29 209 SER A O 1
ATOM 575 N N . SER A 1 84 ? 14.733 -23.968 -19.417 1.00 19.34 210 SER A N 1
ATOM 576 C CA . SER A 1 84 ? 15.331 -25.152 -18.802 1.00 20.03 210 SER A CA 1
ATOM 577 C C . SER A 1 84 ? 16.844 -25.088 -18.840 1.00 19.85 210 SER A C 1
ATOM 578 O O . SER A 1 84 ? 17.508 -25.519 -17.884 1.00 20.66 210 SER A O 1
ATOM 581 N N . ARG A 1 85 ? 17.413 -24.583 -19.937 1.00 21.24 211 ARG A N 1
ATOM 582 C CA . ARG A 1 85 ? 18.864 -24.456 -20.014 1.00 22.21 211 ARG A CA 1
ATOM 583 C C . ARG A 1 85 ? 19.386 -23.514 -18.938 1.00 21.69 211 ARG A C 1
ATOM 584 O O . ARG A 1 85 ? 20.427 -23.783 -18.318 1.00 22.44 211 ARG A O 1
ATOM 592 N N . VAL A 1 86 ? 18.706 -22.389 -18.719 1.00 20.64 212 VAL A N 1
ATOM 593 C CA . VAL A 1 86 ? 19.102 -21.439 -17.683 1.00 19.70 212 VAL A CA 1
ATOM 594 C C . VAL A 1 86 ? 19.157 -22.135 -16.333 1.00 18.66 212 VAL A C 1
ATOM 595 O O . VAL A 1 86 ? 20.152 -22.035 -15.596 1.00 19.12 212 VAL A O 1
ATOM 599 N N . VAL A 1 87 ? 18.107 -22.874 -16.000 1.00 18.37 213 VAL A N 1
ATOM 600 C CA . VAL A 1 87 ? 18.086 -23.611 -14.731 1.00 18.50 213 VAL A CA 1
ATOM 601 C C . VAL A 1 87 ? 19.183 -24.669 -14.683 1.00 19.03 213 VAL A C 1
ATOM 602 O O . VAL A 1 87 ? 19.871 -24.799 -13.666 1.00 19.62 213 VAL A O 1
ATOM 606 N N . GLN A 1 88 ? 19.380 -25.408 -15.774 1.00 19.46 214 GLN A N 1
ATOM 607 C CA . GLN A 1 88 ? 20.396 -26.448 -15.782 1.00 20.57 214 GLN A CA 1
ATOM 608 C C . GLN A 1 88 ? 21.766 -25.845 -15.479 1.00 19.92 214 GLN A C 1
ATOM 609 O O . GLN A 1 88 ? 22.532 -26.396 -14.675 1.00 22.07 214 GLN A O 1
ATOM 615 N N . GLU A 1 89 ? 22.094 -24.715 -16.109 1.00 21.41 215 GLU A N 1
ATOM 616 C CA . GLU A 1 89 ? 23.398 -24.100 -15.899 1.00 21.25 215 GLU A CA 1
ATOM 617 C C . GLU A 1 89 ? 23.553 -23.633 -14.458 1.00 20.44 215 GLU A C 1
ATOM 618 O O . GLU A 1 89 ? 24.601 -23.845 -13.838 1.00 21.27 215 GLU A O 1
ATOM 624 N N . LEU A 1 90 ? 22.510 -23.048 -13.880 1.00 20.21 216 LEU A N 1
ATOM 625 C CA . LEU A 1 90 ? 22.570 -22.633 -12.485 1.00 20.12 216 LEU A CA 1
ATOM 626 C C . LEU A 1 90 ? 22.724 -23.832 -11.558 1.00 20.14 216 LEU A C 1
ATOM 627 O O . LEU A 1 90 ? 23.487 -23.768 -10.585 1.00 22.00 216 LEU A O 1
ATOM 632 N N . LEU A 1 91 ? 22.043 -24.945 -11.843 1.00 21.56 217 LEU A N 1
ATOM 633 C CA . LEU A 1 91 ? 22.174 -26.123 -10.983 1.00 21.92 217 LEU A CA 1
ATOM 634 C C . LEU A 1 91 ? 23.552 -26.752 -11.094 1.00 24.08 217 LEU A C 1
ATOM 635 O O . LEU A 1 91 ? 24.069 -27.302 -10.109 1.00 25.68 217 LEU A O 1
ATOM 640 N N A GLU A 1 92 ? 24.132 -26.741 -12.289 0.61 24.16 218 GLU A N 1
ATOM 641 N N B GLU A 1 92 ? 24.166 -26.707 -12.277 0.39 24.56 218 GLU A N 1
ATOM 642 C CA A GLU A 1 92 ? 25.409 -27.415 -12.485 0.61 27.77 218 GLU A CA 1
ATOM 643 C CA B GLU A 1 92 ? 25.429 -27.404 -12.495 0.39 27.26 218 GLU A CA 1
ATOM 644 C C A GLU A 1 92 ? 26.570 -26.537 -12.040 0.61 26.96 218 GLU A C 1
ATOM 645 C C B GLU A 1 92 ? 26.651 -26.562 -12.169 0.39 28.67 218 GLU A C 1
ATOM 646 O O A GLU A 1 92 ? 27.500 -27.037 -11.388 0.61 28.41 218 GLU A O 1
ATOM 647 O O B GLU A 1 92 ? 27.701 -27.127 -11.835 0.39 30.09 218 GLU A O 1
ATOM 658 N N A HIS A 1 93 ? 26.544 -25.240 -12.365 0.18 26.83 219 HIS A N 1
ATOM 659 N N B HIS A 1 93 ? 26.553 -25.239 -12.286 0.82 29.06 219 HIS A N 1
ATOM 660 C CA A HIS A 1 93 ? 27.692 -24.364 -12.160 0.18 27.02 219 HIS A CA 1
ATOM 661 C CA B HIS A 1 93 ? 27.692 -24.337 -12.162 0.82 30.16 219 HIS A CA 1
ATOM 662 C C A HIS A 1 93 ? 27.452 -23.212 -11.196 0.18 27.29 219 HIS A C 1
ATOM 663 C C B HIS A 1 93 ? 27.445 -23.170 -11.236 0.82 29.36 219 HIS A C 1
ATOM 664 O O A HIS A 1 93 ? 28.418 -22.540 -10.819 0.18 28.06 219 HIS A O 1
ATOM 665 O O B HIS A 1 93 ? 28.385 -22.415 -10.965 0.82 30.94 219 HIS A O 1
ATOM 678 N N . GLY A 1 94 ? 26.210 -22.939 -10.812 1.00 26.69 220 GLY A N 1
ATOM 679 C CA . GLY A 1 94 ? 25.917 -21.841 -9.933 1.00 25.73 220 GLY A CA 1
ATOM 680 C C . GLY A 1 94 ? 25.762 -20.508 -10.622 1.00 24.93 220 GLY A C 1
ATOM 681 O O . GLY A 1 94 ? 25.493 -19.505 -9.954 1.00 25.61 220 GLY A O 1
ATOM 682 N N A VAL A 1 95 ? 25.876 -20.472 -11.943 0.51 24.15 221 VAL A N 1
ATOM 683 N N B VAL A 1 95 ? 25.910 -20.474 -11.937 0.49 23.94 221 VAL A N 1
ATOM 684 C CA A VAL A 1 95 ? 25.819 -19.231 -12.703 0.51 24.79 221 VAL A CA 1
ATOM 685 C CA B VAL A 1 95 ? 25.802 -19.255 -12.721 0.49 24.04 221 VAL A CA 1
ATOM 686 C C A VAL A 1 95 ? 25.452 -19.592 -14.133 0.51 23.15 221 VAL A C 1
ATOM 687 C C B VAL A 1 95 ? 25.281 -19.678 -14.079 0.49 21.47 221 VAL A C 1
ATOM 688 O O A VAL A 1 95 ? 25.889 -20.621 -14.651 0.51 23.27 221 VAL A O 1
ATOM 689 O O B VAL A 1 95 ? 25.407 -20.837 -14.479 0.49 19.26 221 VAL A O 1
ATOM 696 N N . CYS A 1 96 ? 24.643 -18.739 -14.767 1.00 21.34 222 CYS A N 1
ATOM 697 C CA . CYS A 1 96 ? 24.219 -18.918 -16.153 1.00 20.51 222 CYS A CA 1
ATOM 698 C C . CYS A 1 96 ? 24.916 -17.851 -16.987 1.00 20.06 222 CYS A C 1
ATOM 699 O O . CYS A 1 96 ? 24.749 -16.658 -16.734 1.00 20.07 222 CYS A O 1
ATOM 702 N N . GLU A 1 97 ? 25.728 -18.292 -17.944 1.00 21.34 223 GLU A N 1
ATOM 703 C CA . GLU A 1 97 ? 26.540 -17.373 -18.728 1.00 21.89 223 GLU A CA 1
ATOM 704 C C . GLU A 1 97 ? 25.716 -16.305 -19.422 1.00 20.08 223 GLU A C 1
ATOM 705 O O . GLU A 1 97 ? 26.085 -15.121 -19.426 1.00 22.22 223 GLU A O 1
ATOM 709 N N . GLU A 1 98 ? 24.560 -16.681 -19.954 1.00 19.95 224 GLU A N 1
ATOM 710 C CA . GLU A 1 98 ? 23.721 -15.685 -20.621 1.00 20.94 224 GLU A CA 1
ATOM 711 C C . GLU A 1 98 ? 23.255 -14.623 -19.639 1.00 19.36 224 GLU A C 1
ATOM 712 O O . GLU A 1 98 ? 23.274 -13.415 -19.941 1.00 19.93 224 GLU A O 1
ATOM 718 N N . VAL A 1 99 ? 22.819 -15.049 -18.445 1.00 18.72 225 VAL A N 1
ATOM 719 C CA . VAL A 1 99 ? 22.369 -14.111 -17.424 1.00 18.78 225 VAL A CA 1
ATOM 720 C C . VAL A 1 99 ? 23.506 -13.177 -17.039 1.00 18.56 225 VAL A C 1
ATOM 721 O O . VAL A 1 99 ? 23.318 -11.968 -16.918 1.00 18.21 225 VAL A O 1
ATOM 725 N N . GLU A 1 100 ? 24.704 -13.730 -16.834 1.00 19.52 226 GLU A N 1
ATOM 726 C CA . GLU A 1 100 ? 25.844 -12.906 -16.426 1.00 21.38 226 GLU A CA 1
ATOM 727 C C . GLU A 1 100 ? 26.237 -11.924 -17.524 1.00 21.49 226 GLU A C 1
ATOM 728 O O . GLU A 1 100 ? 26.574 -10.771 -17.229 1.00 22.32 226 GLU A O 1
ATOM 734 N N A ARG A 1 101 ? 26.141 -12.345 -18.788 0.30 21.77 227 ARG A N 1
ATOM 735 N N B ARG A 1 101 ? 26.151 -12.338 -18.784 0.70 22.39 227 ARG A N 1
ATOM 736 C CA A ARG A 1 101 ? 26.439 -11.449 -19.901 0.30 22.14 227 ARG A CA 1
ATOM 737 C CA B ARG A 1 101 ? 26.446 -11.424 -19.881 0.70 24.14 227 ARG A CA 1
ATOM 738 C C A ARG A 1 101 ? 25.441 -10.298 -19.957 0.30 21.37 227 ARG A C 1
ATOM 739 C C B ARG A 1 101 ? 25.445 -10.273 -19.886 0.70 21.74 227 ARG A C 1
ATOM 740 O O A ARG A 1 101 ? 25.808 -9.164 -20.283 0.30 22.69 227 ARG A O 1
ATOM 741 O O B ARG A 1 101 ? 25.813 -9.110 -20.074 0.70 23.44 227 ARG A O 1
ATOM 756 N N . VAL A 1 102 ? 24.169 -10.570 -19.654 1.00 20.34 228 VAL A N 1
ATOM 757 C CA . VAL A 1 102 ? 23.182 -9.501 -19.552 1.00 20.76 228 VAL A CA 1
ATOM 758 C C . VAL A 1 102 ? 23.562 -8.556 -18.427 1.00 20.29 228 VAL A C 1
ATOM 759 O O . VAL A 1 102 ? 23.569 -7.336 -18.593 1.00 20.39 228 VAL A O 1
ATOM 763 N N . ARG A 1 103 ? 23.834 -9.103 -17.243 1.00 20.13 229 ARG A N 1
ATOM 764 C CA . ARG A 1 103 ? 24.114 -8.253 -16.085 1.00 23.17 229 ARG A CA 1
ATOM 765 C C . ARG A 1 103 ? 25.262 -7.287 -16.358 1.00 25.09 229 ARG A C 1
ATOM 766 O O . ARG A 1 103 ? 25.230 -6.131 -15.915 1.00 26.87 229 ARG A O 1
ATOM 774 N N A ARG A 1 104 ? 26.292 -7.765 -17.065 0.44 23.87 230 ARG A N 1
ATOM 775 N N B ARG A 1 104 ? 26.289 -7.748 -17.049 0.56 24.07 230 ARG A N 1
ATOM 776 C CA A ARG A 1 104 ? 27.491 -7.005 -17.420 0.44 24.37 230 ARG A CA 1
ATOM 777 C CA B ARG A 1 104 ? 27.486 -6.931 -17.243 0.56 25.41 230 ARG A CA 1
ATOM 778 C C A ARG A 1 104 ? 27.292 -6.120 -18.641 0.44 24.50 230 ARG A C 1
ATOM 779 C C B ARG A 1 104 ? 27.330 -5.902 -18.353 0.56 24.51 230 ARG A C 1
ATOM 780 O O A ARG A 1 104 ? 28.252 -5.477 -19.091 0.44 25.52 230 ARG A O 1
ATOM 781 O O B ARG A 1 104 ? 28.096 -4.922 -18.386 0.56 25.52 230 ARG A O 1
ATOM 796 N N A SER A 1 105 ? 26.085 -6.085 -19.188 0.44 24.32 231 SER A N 1
ATOM 797 N N B SER A 1 105 ? 26.378 -6.112 -19.261 0.56 22.31 231 SER A N 1
ATOM 798 C CA A SER A 1 105 ? 25.824 -5.387 -20.436 0.44 24.47 231 SER A CA 1
ATOM 799 C CA B SER A 1 105 ? 26.310 -5.336 -20.484 0.56 21.60 231 SER A CA 1
ATOM 800 C C A SER A 1 105 ? 25.645 -3.900 -20.171 0.44 23.28 231 SER A C 1
ATOM 801 C C B SER A 1 105 ? 25.977 -3.882 -20.198 0.56 22.57 231 SER A C 1
ATOM 802 O O A SER A 1 105 ? 24.822 -3.499 -19.343 0.44 21.84 231 SER A O 1
ATOM 803 O O B SER A 1 105 ? 25.223 -3.555 -19.280 0.56 22.92 231 SER A O 1
ATOM 808 N N A GLU A 1 106 ? 26.425 -3.084 -20.888 0.40 23.57 232 GLU A N 1
ATOM 809 N N B GLU A 1 106 ? 26.537 -3.010 -21.040 0.60 24.42 232 GLU A N 1
ATOM 810 C CA A GLU A 1 106 ? 26.219 -1.643 -20.856 0.40 24.25 232 GLU A CA 1
ATOM 811 C CA B GLU A 1 106 ? 26.267 -1.584 -20.964 0.60 25.81 232 GLU A CA 1
ATOM 812 C C A GLU A 1 106 ? 24.792 -1.300 -21.260 0.40 23.90 232 GLU A C 1
ATOM 813 C C B GLU A 1 106 ? 24.806 -1.299 -21.276 0.60 24.50 232 GLU A C 1
ATOM 814 O O A GLU A 1 106 ? 24.163 -0.412 -20.672 0.40 23.31 232 GLU A O 1
ATOM 815 O O B GLU A 1 106 ? 24.168 -0.459 -20.629 0.60 23.71 232 GLU A O 1
ATOM 826 N N . ARG A 1 107 ? 24.245 -2.021 -22.239 1.00 23.53 233 ARG A N 1
ATOM 827 C CA . ARG A 1 107 ? 22.851 -1.811 -22.616 1.00 22.75 233 ARG A CA 1
ATOM 828 C C . ARG A 1 107 ? 21.905 -2.108 -21.451 1.00 20.57 233 ARG A C 1
ATOM 829 O O . ARG A 1 107 ? 21.008 -1.317 -21.136 1.00 21.34 233 ARG A O 1
ATOM 837 N N . TYR A 1 108 ? 22.063 -3.265 -20.812 1.00 20.47 234 TYR A N 1
ATOM 838 C CA . TYR A 1 108 ? 21.164 -3.616 -19.715 1.00 19.88 234 TYR A CA 1
ATOM 839 C C . TYR A 1 108 ? 21.302 -2.626 -18.554 1.00 19.97 234 TYR A C 1
ATOM 840 O O . TYR A 1 108 ? 20.317 -2.114 -18.011 1.00 19.61 234 TYR A O 1
ATOM 849 N N . GLN A 1 109 ? 22.553 -2.312 -18.181 1.00 20.33 235 GLN A N 1
ATOM 850 C CA . GLN A 1 109 ? 22.749 -1.457 -17.017 1.00 21.53 235 GLN A CA 1
ATOM 851 C C . GLN A 1 109 ? 22.197 -0.061 -17.254 1.00 20.34 235 GLN A C 1
ATOM 852 O O . GLN A 1 109 ? 21.568 0.535 -16.365 1.00 20.70 235 GLN A O 1
ATOM 858 N N . THR A 1 110 ? 22.412 0.478 -18.448 1.00 20.43 236 THR A N 1
ATOM 859 C CA . THR A 1 110 ? 21.911 1.817 -18.724 1.00 20.44 236 THR A CA 1
ATOM 860 C C . THR A 1 110 ? 20.396 1.835 -18.883 1.00 19.23 236 THR A C 1
ATOM 861 O O . THR A 1 110 ? 19.723 2.743 -18.380 1.00 18.35 236 THR A O 1
ATOM 865 N N . MET A 1 111 ? 19.827 0.848 -19.577 1.00 18.83 237 MET A N 1
ATOM 866 C CA . MET A 1 111 ? 18.370 0.817 -19.688 1.00 18.37 237 MET A CA 1
ATOM 867 C C . MET A 1 111 ? 17.712 0.666 -18.315 1.00 17.38 237 MET A C 1
ATOM 868 O O . MET A 1 111 ? 16.669 1.258 -18.042 1.00 17.32 237 MET A O 1
ATOM 873 N N . LYS A 1 112 ? 18.277 -0.159 -17.440 1.00 16.96 238 LYS A N 1
ATOM 874 C CA . LYS A 1 112 ? 17.744 -0.272 -16.098 1.00 18.03 238 LYS A CA 1
ATOM 875 C C . LYS A 1 112 ? 17.835 1.050 -15.352 1.00 19.45 238 LYS A C 1
ATOM 876 O O . LYS A 1 112 ? 16.869 1.478 -14.723 1.00 18.91 238 LYS A O 1
ATOM 882 N N . LEU A 1 113 ? 19.004 1.707 -15.408 1.00 18.84 239 LEU A N 1
ATOM 883 C CA . LEU A 1 113 ? 19.135 3.003 -14.735 1.00 20.26 239 LEU A CA 1
ATOM 884 C C . LEU A 1 113 ? 18.105 4.012 -15.244 1.00 21.14 239 LEU A C 1
ATOM 885 O O . LEU A 1 113 ? 17.419 4.677 -14.459 1.00 20.73 239 LEU A O 1
ATOM 890 N N . PHE A 1 114 ? 17.988 4.142 -16.560 1.00 19.19 240 PHE A N 1
ATOM 891 C CA . PHE A 1 114 ? 17.131 5.197 -17.102 1.00 17.99 240 PHE A CA 1
ATOM 892 C C . PHE A 1 114 ? 15.654 4.889 -16.861 1.00 18.10 240 PHE A C 1
ATOM 893 O O . PHE A 1 114 ? 14.887 5.779 -16.510 1.00 17.97 240 PHE A O 1
ATOM 901 N N . THR A 1 115 ? 15.222 3.640 -17.064 1.00 18.39 241 THR A N 1
ATOM 902 C CA . THR A 1 115 ? 13.803 3.314 -16.856 1.00 18.53 241 THR A CA 1
ATOM 903 C C . THR A 1 115 ? 13.412 3.382 -15.383 1.00 20.12 241 THR A C 1
ATOM 904 O O . THR A 1 115 ? 12.219 3.515 -15.077 1.00 19.94 241 THR A O 1
ATOM 908 N N . GLN A 1 116 ? 14.373 3.339 -14.458 1.00 21.17 242 GLN A N 1
ATOM 909 C CA . GLN A 1 116 ? 14.018 3.521 -13.061 1.00 23.10 242 GLN A CA 1
ATOM 910 C C . GLN A 1 116 ? 13.589 4.926 -12.747 1.00 21.95 242 GLN A C 1
ATOM 911 O O . GLN A 1 116 ? 12.995 5.158 -11.683 1.00 26.71 242 GLN A O 1
ATOM 917 N N . ILE A 1 117 ? 13.887 5.897 -13.617 1.00 20.93 243 ILE A N 1
ATOM 918 C CA . ILE A 1 117 ? 13.519 7.274 -13.380 1.00 20.26 243 ILE A CA 1
ATOM 919 C C . ILE A 1 117 ? 12.016 7.416 -13.580 1.00 19.34 243 ILE A C 1
ATOM 920 O O . ILE A 1 117 ? 11.464 7.009 -14.618 1.00 17.51 243 ILE A O 1
ATOM 925 N N . PHE A 1 118 ? 11.354 8.037 -12.620 1.00 19.69 244 PHE A N 1
ATOM 926 C CA . PHE A 1 118 ? 9.942 8.363 -12.769 1.00 19.04 244 PHE A CA 1
ATOM 927 C C . PHE A 1 118 ? 9.785 9.334 -13.926 1.00 17.99 244 PHE A C 1
ATOM 928 O O . PHE A 1 118 ? 10.384 10.413 -13.932 1.00 20.56 244 PHE A O 1
ATOM 936 N N . GLY A 1 119 ? 8.964 8.959 -14.939 1.00 17.21 245 GLY A N 1
ATOM 937 C CA . GLY A 1 119 ? 8.773 9.757 -16.132 1.00 17.93 245 GLY A CA 1
ATOM 938 C C . GLY A 1 119 ? 9.482 9.224 -17.359 1.00 16.83 245 GLY A C 1
ATOM 939 O O . GLY A 1 119 ? 9.282 9.778 -18.451 1.00 16.38 245 GLY A O 1
ATOM 940 N N . VAL A 1 120 ? 10.294 8.183 -17.193 1.00 16.05 246 VAL A N 1
ATOM 941 C CA . VAL A 1 120 ? 11.075 7.583 -18.266 1.00 16.54 246 VAL A CA 1
ATOM 942 C C . VAL A 1 120 ? 10.670 6.138 -18.423 1.00 15.61 246 VAL A C 1
ATOM 943 O O . VAL A 1 120 ? 10.802 5.357 -17.477 1.00 15.88 246 VAL A O 1
ATOM 947 N N . GLY A 1 121 ? 10.206 5.777 -19.631 1.00 15.85 247 GLY A N 1
ATOM 948 C CA . GLY A 1 121 ? 9.914 4.404 -19.972 1.00 16.58 247 GLY A CA 1
ATOM 949 C C . GLY A 1 121 ? 10.953 3.823 -20.915 1.00 17.03 247 GLY A C 1
ATOM 950 O O . GLY A 1 121 ? 11.970 4.431 -21.238 1.00 16.79 247 GLY A O 1
ATOM 951 N N . VAL A 1 122 ? 10.678 2.594 -21.367 1.00 18.15 248 VAL A N 1
ATOM 952 C CA . VAL A 1 122 ? 11.629 1.916 -22.246 1.00 18.59 248 VAL A CA 1
ATOM 953 C C . VAL A 1 122 ? 11.897 2.744 -23.493 1.00 17.87 248 VAL A C 1
ATOM 954 O O . VAL A 1 122 ? 13.039 2.884 -23.936 1.00 18.39 248 VAL A O 1
ATOM 958 N N . LYS A 1 123 ? 10.845 3.285 -24.104 1.00 19.27 249 LYS A N 1
ATOM 959 C CA . LYS A 1 123 ? 11.039 3.993 -25.362 1.00 20.48 249 LYS A CA 1
ATOM 960 C C . LYS A 1 123 ? 11.921 5.231 -25.198 1.00 18.97 249 LYS A C 1
ATOM 961 O O . LYS A 1 123 ? 12.800 5.488 -26.021 1.00 20.77 249 LYS A O 1
ATOM 967 N N . THR A 1 124 ? 11.697 6.020 -24.139 1.00 19.17 250 THR A N 1
ATOM 968 C CA . THR A 1 124 ? 12.566 7.173 -23.922 1.00 19.37 250 THR A CA 1
ATOM 969 C C . THR A 1 124 ? 13.989 6.726 -23.587 1.00 18.65 250 THR A C 1
ATOM 970 O O . THR A 1 124 ? 14.954 7.288 -24.109 1.00 19.24 250 THR A O 1
ATOM 974 N N . ALA A 1 125 ? 14.122 5.744 -22.686 1.00 17.95 251 ALA A N 1
ATOM 975 C CA . ALA A 1 125 ? 15.444 5.263 -22.307 1.00 17.82 251 ALA A CA 1
ATOM 976 C C . ALA A 1 125 ? 16.224 4.770 -23.516 1.00 18.33 251 ALA A C 1
ATOM 977 O O . ALA A 1 125 ? 17.419 5.052 -23.654 1.00 19.62 251 ALA A O 1
ATOM 979 N N . ASP A 1 126 ? 15.557 4.004 -24.389 1.00 18.66 252 ASP A N 1
ATOM 980 C CA . ASP A 1 126 ? 16.215 3.503 -25.584 1.00 20.79 252 ASP A CA 1
ATOM 981 C C . ASP A 1 126 ? 16.666 4.638 -26.490 1.00 21.32 252 ASP A C 1
ATOM 982 O O . ASP A 1 126 ? 17.748 4.580 -27.069 1.00 22.52 252 ASP A O 1
ATOM 987 N N A ARG A 1 127 ? 15.840 5.675 -26.638 0.42 22.34 253 ARG A N 1
ATOM 988 N N B ARG A 1 127 ? 15.836 5.667 -26.656 0.58 22.23 253 ARG A N 1
ATOM 989 C CA A ARG A 1 127 ? 16.240 6.788 -27.492 0.42 24.05 253 ARG A CA 1
ATOM 990 C CA B ARG A 1 127 ? 16.267 6.775 -27.500 0.58 24.31 253 ARG A CA 1
ATOM 991 C C A ARG A 1 127 ? 17.445 7.523 -26.914 0.42 23.41 253 ARG A C 1
ATOM 992 C C B ARG A 1 127 ? 17.491 7.463 -26.905 0.58 23.33 253 ARG A C 1
ATOM 993 O O A ARG A 1 127 ? 18.354 7.912 -27.649 0.42 23.85 253 ARG A O 1
ATOM 994 O O B ARG A 1 127 ? 18.464 7.742 -27.606 0.58 23.02 253 ARG A O 1
ATOM 1009 N N . TRP A 1 128 ? 17.464 7.719 -25.595 1.00 23.21 254 TRP A N 1
ATOM 1010 C CA . TRP A 1 128 ? 18.620 8.332 -24.959 1.00 22.55 254 TRP A CA 1
ATOM 1011 C C . TRP A 1 128 ? 19.857 7.457 -25.106 1.00 22.69 254 TRP A C 1
ATOM 1012 O O . TRP A 1 128 ? 20.950 7.967 -25.355 1.00 22.79 254 TRP A O 1
ATOM 1023 N N . TYR A 1 129 ? 19.703 6.143 -24.913 1.00 22.57 255 TYR A N 1
ATOM 1024 C CA . TYR A 1 129 ? 20.798 5.209 -25.138 1.00 22.65 255 TYR A CA 1
ATOM 1025 C C . TYR A 1 129 ? 21.363 5.339 -26.551 1.00 24.23 255 TYR A C 1
ATOM 1026 O O . TYR A 1 129 ? 22.574 5.432 -26.731 1.00 24.76 255 TYR A O 1
ATOM 1035 N N . ARG A 1 130 ? 20.489 5.374 -27.561 1.00 26.32 256 ARG A N 1
ATOM 1036 C CA . ARG A 1 130 ? 20.963 5.471 -28.940 1.00 29.13 256 ARG A CA 1
ATOM 1037 C C . ARG A 1 130 ? 21.654 6.802 -29.202 1.00 30.53 256 ARG A C 1
ATOM 1038 O O . ARG A 1 130 ? 22.538 6.877 -30.067 1.00 33.00 256 ARG A O 1
ATOM 1046 N N . GLU A 1 131 ? 21.265 7.862 -28.484 1.00 29.93 257 GLU A N 1
ATOM 1047 C CA . GLU A 1 131 ? 21.927 9.161 -28.576 1.00 31.35 257 GLU A CA 1
ATOM 1048 C C . GLU A 1 131 ? 23.276 9.185 -27.877 1.00 31.22 257 GLU A C 1
ATOM 1049 O O . GLU A 1 131 ? 24.030 10.154 -28.047 1.00 34.63 257 GLU A O 1
ATOM 1055 N N . GLY A 1 132 ? 23.635 8.144 -27.148 1.00 29.50 258 GLY A N 1
ATOM 1056 C CA . GLY A 1 132 ? 24.913 8.066 -26.493 1.00 28.32 258 GLY A CA 1
ATOM 1057 C C . GLY A 1 132 ? 24.904 8.371 -25.016 1.00 28.04 258 GLY A C 1
ATOM 1058 O O . GLY A 1 132 ? 25.965 8.353 -24.393 1.00 29.31 258 GLY A O 1
ATOM 1059 N N . LEU A 1 133 ? 23.745 8.642 -24.432 1.00 26.35 259 LEU A N 1
ATOM 1060 C CA . LEU A 1 133 ? 23.673 8.995 -23.023 1.00 25.26 259 LEU A CA 1
ATOM 1061 C C . LEU A 1 133 ? 23.786 7.736 -22.186 1.00 25.47 259 LEU A C 1
ATOM 1062 O O . LEU A 1 133 ? 23.276 6.683 -22.568 1.00 24.09 259 LEU A O 1
ATOM 1067 N N . ARG A 1 134 ? 24.444 7.856 -21.027 1.00 25.44 260 ARG A N 1
ATOM 1068 C CA . ARG A 1 134 ? 24.722 6.691 -20.198 1.00 25.46 260 ARG A CA 1
ATOM 1069 C C . ARG A 1 134 ? 24.472 6.893 -18.711 1.00 24.11 260 ARG A C 1
ATOM 1070 O O . ARG A 1 134 ? 24.208 5.902 -18.027 1.00 25.46 260 ARG A O 1
ATOM 1078 N N . THR A 1 135 ? 24.547 8.117 -18.179 1.00 24.87 261 THR A N 1
ATOM 1079 C CA . THR A 1 135 ? 24.473 8.346 -16.743 1.00 25.46 261 THR A CA 1
ATOM 1080 C C . THR A 1 135 ? 23.399 9.372 -16.422 1.00 24.62 261 THR A C 1
ATOM 1081 O O . THR A 1 135 ? 22.938 10.114 -17.285 1.00 25.20 261 THR A O 1
ATOM 1085 N N . LEU A 1 136 ? 22.981 9.392 -15.154 1.00 24.96 262 LEU A N 1
ATOM 1086 C CA . LEU A 1 136 ? 22.023 10.409 -14.726 1.00 25.28 262 LEU A CA 1
ATOM 1087 C C . LEU A 1 136 ? 22.585 11.812 -14.934 1.00 27.49 262 LEU A C 1
ATOM 1088 O O . LEU A 1 136 ? 21.862 12.723 -15.349 1.00 27.25 262 LEU A O 1
ATOM 1093 N N . ASP A 1 137 ? 23.864 11.999 -14.666 1.00 28.86 263 ASP A N 1
ATOM 1094 C CA . ASP A 1 137 ? 24.442 13.325 -14.877 1.00 31.09 263 ASP A CA 1
ATOM 1095 C C . ASP A 1 137 ? 24.477 13.714 -16.351 1.00 30.77 263 ASP A C 1
ATOM 1096 O O . ASP A 1 137 ? 24.333 14.898 -16.668 1.00 31.99 263 ASP A O 1
ATOM 1101 N N . ASP A 1 138 ? 24.620 12.751 -17.267 1.00 29.04 264 ASP A N 1
ATOM 1102 C CA . ASP A 1 138 ? 24.422 13.062 -18.677 1.00 29.76 264 ASP A CA 1
ATOM 1103 C C . ASP A 1 138 ? 23.070 13.721 -18.907 1.00 29.86 264 ASP A C 1
ATOM 1104 O O . ASP A 1 138 ? 22.955 14.706 -19.639 1.00 31.78 264 ASP A O 1
ATOM 1109 N N . LEU A 1 139 ? 22.020 13.160 -18.299 1.00 28.53 265 LEU A N 1
ATOM 1110 C CA . LEU A 1 139 ? 20.663 13.690 -18.480 1.00 29.34 265 LEU A CA 1
ATOM 1111 C C . LEU A 1 139 ? 20.522 15.063 -17.838 1.00 31.60 265 LEU A C 1
ATOM 1112 O O . LEU A 1 139 ? 19.895 15.969 -18.404 1.00 33.31 265 LEU A O 1
ATOM 1117 N N . ARG A 1 140 ? 21.107 15.236 -16.662 1.00 31.58 266 ARG A N 1
ATOM 1118 C CA . ARG A 1 140 ? 21.019 16.518 -15.976 1.00 34.59 266 ARG A CA 1
ATOM 1119 C C . ARG A 1 140 ? 21.687 17.634 -16.771 1.00 37.55 266 ARG A C 1
ATOM 1120 O O . ARG A 1 140 ? 21.300 18.799 -16.641 1.00 38.97 266 ARG A O 1
ATOM 1128 N N . GLU A 1 141 ? 22.650 17.306 -17.633 1.00 38.09 267 GLU A N 1
ATOM 1129 C CA . GLU A 1 141 ? 23.347 18.330 -18.408 1.00 40.75 267 GLU A CA 1
ATOM 1130 C C . GLU A 1 141 ? 22.549 18.819 -19.613 1.00 44.29 267 GLU A C 1
ATOM 1131 O O . GLU A 1 141 ? 23.057 19.660 -20.363 1.00 45.41 267 GLU A O 1
ATOM 1134 N N . GLN A 1 142 ? 21.324 18.333 -19.824 1.00 45.75 268 GLN A N 1
ATOM 1135 C CA . GLN A 1 142 ? 20.452 18.832 -20.894 1.00 47.41 268 GLN A CA 1
ATOM 1136 C C . GLN A 1 142 ? 18.999 18.873 -20.418 1.00 48.81 268 GLN A C 1
ATOM 1137 O O . GLN A 1 142 ? 18.114 18.249 -21.012 1.00 48.62 268 GLN A O 1
ATOM 1138 N N . PRO A 1 143 ? 18.716 19.625 -19.349 1.00 50.14 269 PRO A N 1
ATOM 1139 C CA . PRO A 1 143 ? 17.369 19.572 -18.753 1.00 50.58 269 PRO A CA 1
ATOM 1140 C C . PRO A 1 143 ? 16.259 20.068 -19.660 1.00 50.67 269 PRO A C 1
ATOM 1141 O O . PRO A 1 143 ? 15.087 19.778 -19.396 1.00 50.49 269 PRO A O 1
ATOM 1145 N N . GLN A 1 144 ? 16.578 20.833 -20.697 1.00 50.44 270 GLN A N 1
ATOM 1146 C CA . GLN A 1 144 ? 15.550 21.255 -21.634 1.00 49.88 270 GLN A CA 1
ATOM 1147 C C . GLN A 1 144 ? 14.987 20.079 -22.415 1.00 49.04 270 GLN A C 1
ATOM 1148 O O . GLN A 1 144 ? 13.856 20.162 -22.901 1.00 50.76 270 GLN A O 1
ATOM 1149 N N . LYS A 1 145 ? 15.764 19.000 -22.537 1.00 46.01 271 LYS A N 1
ATOM 1150 C CA . LYS A 1 145 ? 15.348 17.742 -23.133 1.00 43.95 271 LYS A CA 1
ATOM 1151 C C . LYS A 1 145 ? 14.467 16.909 -22.193 1.00 40.01 271 LYS A C 1
ATOM 1152 O O . LYS A 1 145 ? 14.215 15.736 -22.489 1.00 41.52 271 LYS A O 1
ATOM 1154 N N . LEU A 1 146 ? 14.049 17.458 -21.054 1.00 34.90 272 LEU A N 1
ATOM 1155 C CA . LEU A 1 146 ? 13.310 16.699 -20.047 1.00 30.05 272 LEU A CA 1
ATOM 1156 C C . LEU A 1 146 ? 11.926 17.281 -19.821 1.00 27.86 272 LEU A C 1
ATOM 1157 O O . LEU A 1 146 ? 11.743 18.502 -19.819 1.00 29.99 272 LEU A O 1
ATOM 1162 N N . THR A 1 147 ? 10.961 16.414 -19.608 1.00 23.74 273 THR A N 1
ATOM 1163 C CA . THR A 1 147 ? 9.665 16.864 -19.178 1.00 21.68 273 THR A CA 1
ATOM 1164 C C . THR A 1 147 ? 9.711 17.243 -17.702 1.00 22.89 273 THR A C 1
ATOM 1165 O O . THR A 1 147 ? 10.625 16.873 -16.967 1.00 23.52 273 THR A O 1
ATOM 1169 N N . GLN A 1 148 ? 8.725 18.020 -17.276 1.00 24.18 274 GLN A N 1
ATOM 1170 C CA . GLN A 1 148 ? 8.638 18.376 -15.866 1.00 24.10 274 GLN A CA 1
ATOM 1171 C C . GLN A 1 148 ? 8.584 17.127 -15.006 1.00 21.98 274 GLN A C 1
ATOM 1172 O O . GLN A 1 148 ? 9.194 17.070 -13.935 1.00 22.71 274 GLN A O 1
ATOM 1178 N N . GLN A 1 149 ? 7.879 16.099 -15.468 1.00 20.84 275 GLN A N 1
ATOM 1179 C CA . GLN A 1 149 ? 7.801 14.863 -14.707 1.00 21.09 275 GLN A CA 1
ATOM 1180 C C . GLN A 1 149 ? 9.184 14.213 -14.561 1.00 20.32 275 GLN A C 1
ATOM 1181 O O . GLN A 1 149 ? 9.546 13.731 -13.475 1.00 19.65 275 GLN A O 1
ATOM 1187 N N . GLN A 1 150 ? 9.951 14.167 -15.656 1.00 18.59 276 GLN A N 1
ATOM 1188 C CA . GLN A 1 150 ? 11.300 13.592 -15.638 1.00 18.21 276 GLN A CA 1
ATOM 1189 C C . GLN A 1 150 ? 12.248 14.421 -14.788 1.00 18.73 276 GLN A C 1
ATOM 1190 O O . GLN A 1 150 ? 13.128 13.864 -14.134 1.00 18.02 276 GLN A O 1
ATOM 1196 N N . LYS A 1 151 ? 12.097 15.733 -14.790 1.00 19.20 277 LYS A N 1
ATOM 1197 C CA . LYS A 1 151 ? 12.923 16.570 -13.928 1.00 20.11 277 LYS A CA 1
ATOM 1198 C C . LYS A 1 151 ? 12.710 16.174 -12.464 1.00 17.99 277 LYS A C 1
ATOM 1199 O O . LYS A 1 151 ? 13.677 16.071 -11.707 1.00 18.32 277 LYS A O 1
ATOM 1205 N N . ALA A 1 152 ? 11.470 16.014 -12.039 1.00 19.07 278 ALA A N 1
ATOM 1206 C CA . ALA A 1 152 ? 11.189 15.605 -10.675 1.00 19.06 278 ALA A CA 1
ATOM 1207 C C . ALA A 1 152 ? 11.716 14.210 -10.405 1.00 17.02 278 ALA A C 1
ATOM 1208 O O . ALA A 1 152 ? 12.256 13.927 -9.321 1.00 17.11 278 ALA A O 1
ATOM 1210 N N . GLY A 1 153 ? 11.499 13.283 -11.335 1.00 16.61 279 GLY A N 1
ATOM 1211 C CA . GLY A 1 153 ? 12.059 11.965 -11.178 1.00 17.03 279 GLY A CA 1
ATOM 1212 C C . GLY A 1 153 ? 13.569 11.965 -11.023 1.00 16.50 279 GLY A C 1
ATOM 1213 O O . GLY A 1 153 ? 14.115 11.163 -10.243 1.00 17.01 279 GLY A O 1
ATOM 1214 N N A LEU A 1 154 ? 14.254 12.820 -11.757 0.45 15.48 280 LEU A N 1
ATOM 1215 N N B LEU A 1 154 ? 14.259 12.790 -11.798 0.55 16.23 280 LEU A N 1
ATOM 1216 C CA A LEU A 1 154 ? 15.709 12.874 -11.695 0.45 15.63 280 LEU A CA 1
ATOM 1217 C CA B LEU A 1 154 ? 15.711 12.864 -11.692 0.55 16.86 280 LEU A CA 1
ATOM 1218 C C A LEU A 1 154 ? 16.201 13.591 -10.442 0.45 14.75 280 LEU A C 1
ATOM 1219 C C B LEU A 1 154 ? 16.129 13.506 -10.376 0.55 16.02 280 LEU A C 1
ATOM 1220 O O A LEU A 1 154 ? 17.222 13.209 -9.865 0.45 15.58 280 LEU A O 1
ATOM 1221 O O B LEU A 1 154 ? 16.994 12.973 -9.678 0.55 16.83 280 LEU A O 1
ATOM 1230 N N . GLN A 1 155 ? 15.489 14.627 -9.997 1.00 15.31 281 GLN A N 1
ATOM 1231 C CA . GLN A 1 155 ? 15.883 15.300 -8.751 1.00 16.05 281 GLN A CA 1
ATOM 1232 C C . GLN A 1 155 ? 15.720 14.364 -7.560 1.00 14.77 281 GLN A C 1
ATOM 1233 O O . GLN A 1 155 ? 16.614 14.305 -6.692 1.00 16.89 281 GLN A O 1
ATOM 1239 N N . HIS A 1 156 ? 14.632 13.578 -7.533 1.00 14.98 282 HIS A N 1
ATOM 1240 C CA . HIS A 1 156 ? 14.321 12.727 -6.403 1.00 14.83 282 HIS A CA 1
ATOM 1241 C C . HIS A 1 156 ? 14.817 11.288 -6.563 1.00 14.30 282 HIS A C 1
ATOM 1242 O O . HIS A 1 156 ? 14.524 10.454 -5.703 1.00 14.33 282 HIS A O 1
ATOM 1249 N N . HIS A 1 157 ? 15.596 10.996 -7.608 1.00 15.00 283 HIS A N 1
ATOM 1250 C CA . HIS A 1 157 ? 15.947 9.607 -7.935 1.00 15.63 283 HIS A CA 1
ATOM 1251 C C . HIS A 1 157 ? 16.628 8.900 -6.780 1.00 14.78 283 HIS A C 1
ATOM 1252 O O . HIS A 1 157 ? 16.293 7.754 -6.475 1.00 14.83 283 HIS A O 1
ATOM 1259 N N . GLN A 1 158 ? 17.557 9.557 -6.109 1.00 14.70 284 GLN A N 1
ATOM 1260 C CA . GLN A 1 158 ? 18.283 8.892 -5.036 1.00 15.97 284 GLN A CA 1
ATOM 1261 C C . GLN A 1 158 ? 17.355 8.464 -3.912 1.00 15.25 284 GLN A C 1
ATOM 1262 O O . GLN A 1 158 ? 17.353 7.290 -3.523 1.00 16.15 284 GLN A O 1
ATOM 1268 N N . ASP A 1 159 ? 16.496 9.363 -3.433 1.00 14.59 285 ASP A N 1
ATOM 1269 C CA . ASP A 1 159 ? 15.549 8.985 -2.390 1.00 14.74 285 ASP A CA 1
ATOM 1270 C C . ASP A 1 159 ? 14.611 7.888 -2.876 1.00 14.26 285 ASP A C 1
ATOM 1271 O O . ASP A 1 159 ? 14.277 6.942 -2.134 1.00 14.89 285 ASP A O 1
ATOM 1276 N N . LEU A 1 160 ? 14.119 8.001 -4.108 1.00 13.26 286 LEU A N 1
ATOM 1277 C CA . LEU A 1 160 ? 13.162 7.047 -4.628 1.00 13.83 286 LEU A CA 1
ATOM 1278 C C . LEU A 1 160 ? 13.779 5.681 -4.872 1.00 14.74 286 LEU A C 1
ATOM 1279 O O . LEU A 1 160 ? 13.024 4.718 -5.086 1.00 16.93 286 LEU A O 1
ATOM 1284 N N . SER A 1 161 ? 15.087 5.573 -4.875 1.00 15.93 287 SER A N 1
ATOM 1285 C CA A SER A 1 161 ? 15.715 4.281 -5.094 0.30 18.43 287 SER A CA 1
ATOM 1286 C CA B SER A 1 161 ? 15.779 4.301 -5.090 0.70 18.27 287 SER A CA 1
ATOM 1287 C C . SER A 1 161 ? 15.845 3.472 -3.820 1.00 19.68 287 SER A C 1
ATOM 1288 O O . SER A 1 161 ? 16.184 2.281 -3.899 1.00 22.41 287 SER A O 1
ATOM 1293 N N . THR A 1 162 ? 15.563 4.051 -2.657 1.00 19.83 288 THR A N 1
ATOM 1294 C CA A THR A 1 162 ? 15.650 3.387 -1.359 0.50 22.53 288 THR A CA 1
ATOM 1295 C CA B THR A 1 162 ? 15.646 3.324 -1.401 0.50 22.34 288 THR A CA 1
ATOM 1296 C C . THR A 1 162 ? 14.236 3.007 -0.928 1.00 21.17 288 THR A C 1
ATOM 1297 O O . THR A 1 162 ? 13.366 3.876 -0.943 1.00 20.79 288 THR A O 1
ATOM 1304 N N . PRO A 1 163 ? 13.924 1.779 -0.561 1.00 21.79 289 PRO A N 1
ATOM 1305 C CA . PRO A 1 163 ? 12.557 1.483 -0.152 1.00 22.01 289 PRO A CA 1
ATOM 1306 C C . PRO A 1 163 ? 12.202 2.041 1.214 1.00 19.95 289 PRO A C 1
ATOM 1307 O O . PRO A 1 163 ? 13.030 2.414 2.027 1.00 22.46 289 PRO A O 1
ATOM 1311 N N . VAL A 1 164 ? 10.903 2.090 1.458 1.00 18.15 290 VAL A N 1
ATOM 1312 C CA . VAL A 1 164 ? 10.376 2.517 2.736 1.00 19.16 290 VAL A CA 1
ATOM 1313 C C . VAL A 1 164 ? 9.841 1.294 3.459 1.00 16.98 290 VAL A C 1
ATOM 1314 O O . VAL A 1 164 ? 9.564 0.238 2.846 1.00 19.43 290 VAL A O 1
ATOM 1318 N N . LEU A 1 165 ? 9.712 1.434 4.752 1.00 18.91 291 LEU A N 1
ATOM 1319 C CA . LEU A 1 165 ? 9.249 0.371 5.631 1.00 19.53 291 LEU A CA 1
ATOM 1320 C C . LEU A 1 165 ? 7.747 0.489 5.870 1.00 18.56 291 LEU A C 1
ATOM 1321 O O . LEU A 1 165 ? 7.150 1.553 5.734 1.00 18.40 291 LEU A O 1
ATOM 1326 N N . ARG A 1 166 ? 7.140 -0.627 6.307 1.00 20.50 292 ARG A N 1
ATOM 1327 C CA . ARG A 1 166 ? 5.714 -0.600 6.633 1.00 21.07 292 ARG A CA 1
ATOM 1328 C C . ARG A 1 166 ? 5.383 0.453 7.679 1.00 20.43 292 ARG A C 1
ATOM 1329 O O . ARG A 1 166 ? 4.325 1.094 7.619 1.00 20.99 292 ARG A O 1
ATOM 1337 N N . SER A 1 167 ? 6.275 0.685 8.657 1.00 22.35 293 SER A N 1
ATOM 1338 C CA . SER A 1 167 ? 6.011 1.723 9.649 1.00 23.70 293 SER A CA 1
ATOM 1339 C C . SER A 1 167 ? 5.903 3.110 9.005 1.00 22.21 293 SER A C 1
ATOM 1340 O O . SER A 1 167 ? 5.061 3.924 9.410 1.00 22.72 293 SER A O 1
ATOM 1343 N N . ASP A 1 168 ? 6.731 3.372 7.977 1.00 22.24 294 ASP A N 1
ATOM 1344 C CA . ASP A 1 168 ? 6.619 4.593 7.181 1.00 21.98 294 ASP A CA 1
ATOM 1345 C C . ASP A 1 168 ? 5.267 4.657 6.470 1.00 19.60 294 ASP A C 1
ATOM 1346 O O . ASP A 1 168 ? 4.634 5.724 6.420 1.00 21.81 294 ASP A O 1
ATOM 1351 N N . VAL A 1 169 ? 4.842 3.535 5.910 1.00 20.15 295 VAL A N 1
ATOM 1352 C CA . VAL A 1 169 ? 3.544 3.411 5.221 1.00 19.13 295 VAL A CA 1
ATOM 1353 C C . VAL A 1 169 ? 2.401 3.775 6.168 1.00 17.84 295 VAL A C 1
ATOM 1354 O O . VAL A 1 169 ? 1.491 4.552 5.822 1.00 19.03 295 VAL A O 1
ATOM 1358 N N . ASP A 1 170 ? 2.470 3.312 7.414 1.00 19.23 296 ASP A N 1
ATOM 1359 C CA . ASP A 1 170 ? 1.380 3.554 8.355 1.00 20.14 296 ASP A CA 1
ATOM 1360 C C . ASP A 1 170 ? 1.306 5.028 8.746 1.00 20.84 296 ASP A C 1
ATOM 1361 O O . ASP A 1 170 ? 0.204 5.586 8.905 1.00 21.35 296 ASP A O 1
ATOM 1366 N N . ALA A 1 171 ? 2.472 5.682 8.878 1.00 22.93 297 ALA A N 1
ATOM 1367 C CA . ALA A 1 171 ? 2.532 7.126 9.092 1.00 23.70 297 ALA A CA 1
ATOM 1368 C C . ALA A 1 171 ? 1.941 7.891 7.908 1.00 21.56 297 ALA A C 1
ATOM 1369 O O . ALA A 1 171 ? 1.135 8.814 8.110 1.00 24.75 297 ALA A O 1
ATOM 1371 N N . LEU A 1 172 ? 2.277 7.474 6.693 1.00 22.49 298 LEU A N 1
ATOM 1372 C CA . LEU A 1 172 ? 1.719 8.084 5.487 1.00 22.90 298 LEU A CA 1
ATOM 1373 C C . LEU A 1 172 ? 0.196 7.898 5.447 1.00 20.49 298 LEU A C 1
ATOM 1374 O O . LEU A 1 172 ? -0.551 8.815 5.076 1.00 22.27 298 LEU A O 1
ATOM 1379 N N . GLN A 1 173 ? -0.281 6.739 5.854 1.00 18.90 299 GLN A N 1
ATOM 1380 C CA . GLN A 1 173 ? -1.717 6.505 5.766 1.00 17.45 299 GLN A CA 1
ATOM 1381 C C . GLN A 1 173 ? -2.480 7.417 6.711 1.00 17.08 299 GLN A C 1
ATOM 1382 O O . GLN A 1 173 ? -3.579 7.889 6.371 1.00 16.66 299 GLN A O 1
ATOM 1388 N N A GLN A 1 174 ? -1.921 7.736 7.878 0.50 18.65 300 GLN A N 1
ATOM 1389 N N B GLN A 1 174 ? -1.919 7.707 7.888 0.50 18.47 300 GLN A N 1
ATOM 1390 C CA A GLN A 1 174 ? -2.626 8.613 8.797 0.50 21.94 300 GLN A CA 1
ATOM 1391 C CA B GLN A 1 174 ? -2.578 8.614 8.811 0.50 21.20 300 GLN A CA 1
ATOM 1392 C C A GLN A 1 174 ? -2.746 10.026 8.238 0.50 20.84 300 GLN A C 1
ATOM 1393 C C B GLN A 1 174 ? -2.760 9.990 8.186 0.50 20.20 300 GLN A C 1
ATOM 1394 O O A GLN A 1 174 ? -3.775 10.676 8.431 0.50 21.41 300 GLN A O 1
ATOM 1395 O O B GLN A 1 174 ? -3.840 10.574 8.271 0.50 20.42 300 GLN A O 1
ATOM 1406 N N . VAL A 1 175 ? -1.717 10.519 7.535 1.00 20.52 301 VAL A N 1
ATOM 1407 C CA . VAL A 1 175 ? -1.810 11.867 6.980 1.00 22.99 301 VAL A CA 1
ATOM 1408 C C . VAL A 1 175 ? -2.822 11.873 5.837 1.00 20.60 301 VAL A C 1
ATOM 1409 O O . VAL A 1 175 ? -3.569 12.829 5.659 1.00 22.00 301 VAL A O 1
ATOM 1413 N N . VAL A 1 176 ? -2.844 10.825 5.042 1.00 19.69 302 VAL A N 1
ATOM 1414 C CA . VAL A 1 176 ? -3.809 10.749 3.954 1.00 16.78 302 VAL A CA 1
ATOM 1415 C C . VAL A 1 176 ? -5.236 10.660 4.503 1.00 16.13 302 VAL A C 1
ATOM 1416 O O . VAL A 1 176 ? -6.135 11.380 4.041 1.00 16.65 302 VAL A O 1
ATOM 1420 N N . GLU A 1 177 ? -5.439 9.868 5.547 1.00 15.82 303 GLU A N 1
ATOM 1421 C CA . GLU A 1 177 ? -6.760 9.776 6.161 1.00 15.66 303 GLU A CA 1
ATOM 1422 C C . GLU A 1 177 ? -7.235 11.111 6.728 1.00 17.62 303 GLU A C 1
ATOM 1423 O O . GLU A 1 177 ? -8.423 11.445 6.623 1.00 18.13 303 GLU A O 1
ATOM 1429 N N . GLU A 1 178 ? -6.328 11.913 7.284 1.00 18.26 304 GLU A N 1
ATOM 1430 C CA . GLU A 1 178 ? -6.736 13.220 7.783 1.00 20.83 304 GLU A CA 1
ATOM 1431 C C . GLU A 1 178 ? -7.268 14.100 6.651 1.00 19.32 304 GLU A C 1
ATOM 1432 O O . GLU A 1 178 ? -8.301 14.761 6.797 1.00 19.90 304 GLU A O 1
ATOM 1435 N N . ALA A 1 179 ? -6.527 14.151 5.527 1.00 17.17 305 ALA A N 1
ATOM 1436 C CA . ALA A 1 179 ? -6.950 14.977 4.413 1.00 18.19 305 ALA A CA 1
ATOM 1437 C C . ALA A 1 179 ? -8.237 14.445 3.815 1.00 15.13 305 ALA A C 1
ATOM 1438 O O . ALA A 1 179 ? -9.132 15.230 3.493 1.00 17.54 305 ALA A O 1
ATOM 1440 N N . VAL A 1 180 ? -8.354 13.138 3.670 1.00 15.48 306 VAL A N 1
ATOM 1441 C CA . VAL A 1 180 ? -9.543 12.515 3.095 1.00 14.88 306 VAL A CA 1
ATOM 1442 C C . VAL A 1 180 ? -10.764 12.772 3.958 1.00 17.50 306 VAL A C 1
ATOM 1443 O O . VAL A 1 180 ? -11.845 13.052 3.436 1.00 17.67 306 VAL A O 1
ATOM 1447 N N . GLY A 1 181 ? -10.601 12.742 5.282 1.00 17.91 307 GLY A N 1
ATOM 1448 C CA . GLY A 1 181 ? -11.720 13.004 6.177 1.00 20.22 307 GLY A CA 1
ATOM 1449 C C . GLY A 1 181 ? -12.273 14.410 6.062 1.00 19.88 307 GLY A C 1
ATOM 1450 O O . GLY A 1 181 ? -13.474 14.625 6.272 1.00 22.55 307 GLY A O 1
ATOM 1451 N N . GLN A 1 182 ? -11.401 15.404 5.832 1.00 18.21 308 GLN A N 1
ATOM 1452 C CA . GLN A 1 182 ? -11.841 16.769 5.581 1.00 17.79 308 GLN A CA 1
ATOM 1453 C C . GLN A 1 182 ? -12.420 16.926 4.193 1.00 17.23 308 GLN A C 1
ATOM 1454 O O . GLN A 1 182 ? -13.436 17.621 4.002 1.00 19.79 308 GLN A O 1
ATOM 1460 N N . ALA A 1 183 ? -11.852 16.242 3.226 1.00 16.74 309 ALA A N 1
ATOM 1461 C CA . ALA A 1 183 ? -12.344 16.319 1.863 1.00 17.77 309 ALA A CA 1
ATOM 1462 C C . ALA A 1 183 ? -13.745 15.732 1.763 1.00 16.12 309 ALA A C 1
ATOM 1463 O O . ALA A 1 183 ? -14.578 16.268 1.046 1.00 18.70 309 ALA A O 1
ATOM 1465 N N . LEU A 1 184 ? -14.001 14.626 2.454 1.00 16.00 310 LEU A N 1
ATOM 1466 C CA . LEU A 1 184 ? -15.306 13.951 2.398 1.00 15.60 310 LEU A CA 1
ATOM 1467 C C . LEU A 1 184 ? -15.463 13.077 3.635 1.00 14.99 310 LEU A C 1
ATOM 1468 O O . LEU A 1 184 ? -15.004 11.929 3.677 1.00 15.36 310 LEU A O 1
ATOM 1473 N N . PRO A 1 185 ? -16.120 13.582 4.658 1.00 15.70 311 PRO A N 1
ATOM 1474 C CA . PRO A 1 185 ? -16.386 12.761 5.842 1.00 15.94 311 PRO A CA 1
ATOM 1475 C C . PRO A 1 185 ? -17.048 11.445 5.479 1.00 16.33 311 PRO A C 1
ATOM 1476 O O . PRO A 1 185 ? -17.942 11.361 4.637 1.00 16.59 311 PRO A O 1
ATOM 1480 N N . GLY A 1 186 ? -16.540 10.374 6.079 1.00 15.72 312 GLY A N 1
ATOM 1481 C CA . GLY A 1 186 ? -16.990 9.030 5.810 1.00 16.16 312 GLY A CA 1
ATOM 1482 C C . GLY A 1 186 ? -16.206 8.307 4.736 1.00 15.37 312 GLY A C 1
ATOM 1483 O O . GLY A 1 186 ? -16.368 7.069 4.570 1.00 16.26 312 GLY A O 1
ATOM 1484 N N . ALA A 1 187 ? -15.402 8.991 3.960 1.00 14.52 313 ALA A N 1
ATOM 1485 C CA . ALA A 1 187 ? -14.584 8.293 2.983 1.00 14.38 313 ALA A CA 1
ATOM 1486 C C . ALA A 1 187 ? -13.523 7.479 3.701 1.00 15.71 313 ALA A C 1
ATOM 1487 O O . ALA A 1 187 ? -13.061 7.852 4.780 1.00 18.94 313 ALA A O 1
ATOM 1489 N N . THR A 1 188 ? -13.127 6.379 3.066 1.00 14.94 314 THR A N 1
ATOM 1490 C CA . THR A 1 188 ? -12.183 5.432 3.640 1.00 15.26 314 THR A CA 1
ATOM 1491 C C . THR A 1 188 ? -10.931 5.353 2.781 1.00 13.89 314 THR A C 1
ATOM 1492 O O . THR A 1 188 ? -10.946 5.659 1.577 1.00 14.18 314 THR A O 1
ATOM 1496 N N . VAL A 1 189 ? -9.860 4.909 3.427 1.00 13.02 315 VAL A N 1
ATOM 1497 C CA . VAL A 1 189 ? -8.534 4.744 2.823 1.00 12.72 315 VAL A CA 1
ATOM 1498 C C . VAL A 1 189 ? -8.051 3.319 3.081 1.00 12.92 315 VAL A C 1
ATOM 1499 O O . VAL A 1 189 ? -7.998 2.886 4.238 1.00 15.26 315 VAL A O 1
ATOM 1503 N N . THR A 1 190 ? -7.717 2.598 2.012 1.00 11.87 316 THR A N 1
ATOM 1504 C CA . THR A 1 190 ? -7.261 1.206 2.062 1.00 11.46 316 THR A CA 1
ATOM 1505 C C . THR A 1 190 ? -5.869 1.141 1.458 1.00 11.13 316 THR A C 1
ATOM 1506 O O . THR A 1 190 ? -5.651 1.600 0.323 1.00 11.65 316 THR A O 1
ATOM 1510 N N . LEU A 1 191 ? -4.930 0.544 2.186 1.00 12.43 317 LEU A N 1
ATOM 1511 C CA . LEU A 1 191 ? -3.589 0.271 1.681 1.00 12.63 317 LEU A CA 1
ATOM 1512 C C . LEU A 1 191 ? -3.627 -0.872 0.680 1.00 11.65 317 LEU A C 1
ATOM 1513 O O . LEU A 1 191 ? -4.190 -1.940 0.964 1.00 13.61 317 LEU A O 1
ATOM 1518 N N A THR A 1 192 ? -3.060 -0.651 -0.492 0.75 10.73 318 THR A N 1
ATOM 1519 N N B THR A 1 192 ? -3.023 -0.668 -0.474 0.25 11.37 318 THR A N 1
ATOM 1520 C CA A THR A 1 192 ? -3.016 -1.683 -1.521 0.75 10.75 318 THR A CA 1
ATOM 1521 C CA B THR A 1 192 ? -3.002 -1.709 -1.494 0.25 11.58 318 THR A CA 1
ATOM 1522 C C A THR A 1 192 ? -1.575 -1.997 -1.889 0.75 10.43 318 THR A C 1
ATOM 1523 C C B THR A 1 192 ? -1.556 -1.936 -1.912 0.25 12.10 318 THR A C 1
ATOM 1524 O O A THR A 1 192 ? -0.707 -1.973 -1.015 0.75 10.99 318 THR A O 1
ATOM 1525 O O B THR A 1 192 ? -0.643 -1.727 -1.106 0.25 14.27 318 THR A O 1
ATOM 1532 N N . GLY A 1 193 ? -1.339 -2.394 -3.138 1.00 11.00 319 GLY A N 1
ATOM 1533 C CA . GLY A 1 193 ? 0.014 -2.706 -3.590 1.00 11.70 319 GLY A CA 1
ATOM 1534 C C . GLY A 1 193 ? 0.699 -3.810 -2.834 1.00 10.71 319 GLY A C 1
ATOM 1535 O O . GLY A 1 193 ? 0.082 -4.674 -2.175 1.00 11.06 319 GLY A O 1
ATOM 1536 N N . GLY A 1 194 ? 2.026 -3.780 -2.908 1.00 11.64 320 GLY A N 1
ATOM 1537 C CA . GLY A 1 194 ? 2.820 -4.848 -2.350 1.00 12.27 320 GLY A CA 1
ATOM 1538 C C . GLY A 1 194 ? 2.725 -4.954 -0.852 1.00 11.19 320 GLY A C 1
ATOM 1539 O O . GLY A 1 194 ? 2.875 -6.040 -0.275 1.00 11.77 320 GLY A O 1
ATOM 1540 N N . PHE A 1 195 ? 2.502 -3.831 -0.154 1.00 10.98 321 PHE A N 1
ATOM 1541 C CA . PHE A 1 195 ? 2.327 -3.890 1.277 1.00 11.48 321 PHE A CA 1
ATOM 1542 C C . PHE A 1 195 ? 1.102 -4.713 1.661 1.00 10.68 321 PHE A C 1
ATOM 1543 O O . PHE A 1 195 ? 1.138 -5.465 2.646 1.00 11.96 321 PHE A O 1
ATOM 1551 N N . ARG A 1 196 ? 0.012 -4.603 0.907 1.00 10.83 322 ARG A N 1
ATOM 1552 C CA . ARG A 1 196 ? -1.145 -5.471 1.179 1.00 10.69 322 ARG A CA 1
ATOM 1553 C C . ARG A 1 196 ? -0.806 -6.953 0.925 1.00 11.52 322 ARG A C 1
ATOM 1554 O O . ARG A 1 196 ? -1.407 -7.829 1.554 1.00 12.92 322 ARG A O 1
ATOM 1562 N N . ARG A 1 197 ? 0.122 -7.252 0.035 1.00 11.16 323 ARG A N 1
ATOM 1563 C CA . ARG A 1 197 ? 0.552 -8.623 -0.229 1.00 11.47 323 ARG A CA 1
ATOM 1564 C C . ARG A 1 197 ? 1.530 -9.110 0.814 1.00 12.12 323 ARG A C 1
ATOM 1565 O O . ARG A 1 197 ? 2.017 -10.234 0.652 1.00 13.90 323 ARG A O 1
ATOM 1573 N N . GLY A 1 198 ? 1.870 -8.320 1.838 1.00 11.99 324 GLY A N 1
ATOM 1574 C CA . GLY A 1 198 ? 2.736 -8.757 2.921 1.00 12.69 324 GLY A CA 1
ATOM 1575 C C . GLY A 1 198 ? 4.142 -8.212 2.899 1.00 12.73 324 GLY A C 1
ATOM 1576 O O . GLY A 1 198 ? 4.924 -8.560 3.793 1.00 15.06 324 GLY A O 1
ATOM 1577 N N A LYS A 1 199 ? 4.498 -7.368 1.951 0.50 12.34 325 LYS A N 1
ATOM 1578 N N B LYS A 1 199 ? 4.527 -7.424 1.906 0.50 13.00 325 LYS A N 1
ATOM 1579 C CA A LYS A 1 199 ? 5.856 -6.845 1.968 0.50 13.83 325 LYS A CA 1
ATOM 1580 C CA B LYS A 1 199 ? 5.908 -6.945 1.871 0.50 14.61 325 LYS A CA 1
ATOM 1581 C C A LYS A 1 199 ? 6.135 -6.070 3.244 0.50 14.43 325 LYS A C 1
ATOM 1582 C C B LYS A 1 199 ? 6.174 -6.032 3.063 0.50 15.24 325 LYS A C 1
ATOM 1583 O O A LYS A 1 199 ? 5.290 -5.348 3.791 0.50 15.03 325 LYS A O 1
ATOM 1584 O O B LYS A 1 199 ? 5.349 -5.178 3.396 0.50 15.78 325 LYS A O 1
ATOM 1595 N N . LEU A 1 200 ? 7.359 -6.201 3.708 1.00 16.47 326 LEU A N 1
ATOM 1596 C CA . LEU A 1 200 ? 7.772 -5.414 4.854 1.00 19.49 326 LEU A CA 1
ATOM 1597 C C . LEU A 1 200 ? 8.420 -4.114 4.436 1.00 19.25 326 LEU A C 1
ATOM 1598 O O . LEU A 1 200 ? 8.536 -3.187 5.267 1.00 20.90 326 LEU A O 1
ATOM 1603 N N A GLN A 1 201 ? 8.854 -4.059 3.177 0.35 19.46 327 GLN A N 1
ATOM 1604 N N B GLN A 1 201 ? 8.859 -4.022 3.206 0.65 19.66 327 GLN A N 1
ATOM 1605 C CA A GLN A 1 201 ? 9.475 -2.897 2.564 0.35 19.68 327 GLN A CA 1
ATOM 1606 C CA B GLN A 1 201 ? 9.445 -2.777 2.718 0.65 20.38 327 GLN A CA 1
ATOM 1607 C C A GLN A 1 201 ? 8.927 -2.736 1.155 0.35 19.07 327 GLN A C 1
ATOM 1608 C C B GLN A 1 201 ? 9.204 -2.757 1.227 0.65 20.59 327 GLN A C 1
ATOM 1609 O O A GLN A 1 201 ? 8.135 -3.536 0.656 0.35 18.14 327 GLN A O 1
ATOM 1610 O O B GLN A 1 201 ? 9.130 -3.827 0.590 0.65 20.61 327 GLN A O 1
ATOM 1621 N N A GLY A 1 202 ? 9.381 -1.700 0.485 0.57 19.32 328 GLY A N 1
ATOM 1622 N N B GLY A 1 202 ? 9.040 -1.540 0.675 0.43 18.84 328 GLY A N 1
ATOM 1623 C CA A GLY A 1 202 ? 9.054 -1.561 -0.896 0.57 19.51 328 GLY A CA 1
ATOM 1624 C CA B GLY A 1 202 ? 8.781 -1.372 -0.739 0.43 19.35 328 GLY A CA 1
ATOM 1625 C C A GLY A 1 202 ? 8.867 -0.107 -1.244 0.57 17.53 328 GLY A C 1
ATOM 1626 C C B GLY A 1 202 ? 9.223 -0.015 -1.262 0.43 18.97 328 GLY A C 1
ATOM 1627 O O A GLY A 1 202 ? 8.927 0.787 -0.375 0.57 17.16 328 GLY A O 1
ATOM 1628 O O B GLY A 1 202 ? 9.765 0.804 -0.521 0.43 21.13 328 GLY A O 1
ATOM 1629 N N A HIS A 1 203 ? 8.677 0.116 -2.531 0.64 18.04 329 HIS A N 1
ATOM 1630 N N B HIS A 1 203 ? 8.998 0.214 -2.564 0.36 18.82 329 HIS A N 1
ATOM 1631 C CA A HIS A 1 203 ? 8.500 1.436 -3.101 0.64 18.90 329 HIS A CA 1
ATOM 1632 C CA B HIS A 1 203 ? 9.515 1.388 -3.280 0.36 18.30 329 HIS A CA 1
ATOM 1633 C C A HIS A 1 203 ? 7.059 1.760 -3.426 0.64 19.32 329 HIS A C 1
ATOM 1634 C C B HIS A 1 203 ? 8.452 2.435 -3.608 0.36 16.21 329 HIS A C 1
ATOM 1635 O O A HIS A 1 203 ? 6.731 2.944 -3.560 0.64 21.29 329 HIS A O 1
ATOM 1636 O O B HIS A 1 203 ? 8.789 3.499 -4.163 0.36 15.04 329 HIS A O 1
ATOM 1649 N N A ASP A 1 204 ? 6.218 0.740 -3.559 0.64 18.73 330 ASP A N 1
ATOM 1650 N N B ASP A 1 204 ? 7.191 2.148 -3.313 0.36 14.45 330 ASP A N 1
ATOM 1651 C CA A ASP A 1 204 ? 4.871 0.907 -4.118 0.64 18.75 330 ASP A CA 1
ATOM 1652 C CA B ASP A 1 204 ? 6.114 3.120 -3.416 0.36 14.03 330 ASP A CA 1
ATOM 1653 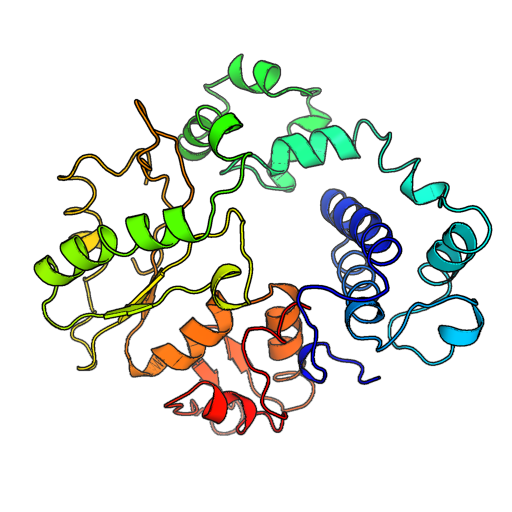C C A ASP A 1 204 ? 3.858 1.191 -3.013 0.64 16.92 330 ASP A C 1
ATOM 1654 C C B ASP A 1 204 ? 5.025 2.634 -2.479 0.36 12.32 330 ASP A C 1
ATOM 1655 O O A ASP A 1 204 ? 3.054 0.327 -2.638 0.64 21.52 330 ASP A O 1
ATOM 1656 O O B ASP A 1 204 ? 5.057 1.495 -2.008 0.36 12.86 330 ASP A O 1
ATOM 1661 N N A VAL A 1 205 ? 3.877 2.422 -2.526 0.64 18.31 331 VAL A N 1
ATOM 1662 N N B VAL A 1 205 ? 4.038 3.492 -2.255 0.36 11.35 331 VAL A N 1
ATOM 1663 C CA A VAL A 1 205 ? 2.932 2.882 -1.516 0.64 16.45 331 VAL A CA 1
ATOM 1664 C CA B VAL A 1 205 ? 2.917 3.224 -1.359 0.36 12.24 331 VAL A CA 1
ATOM 1665 C C A VAL A 1 205 ? 1.691 3.340 -2.265 0.64 13.65 331 VAL A C 1
ATOM 1666 C C B VAL A 1 205 ? 1.628 3.596 -2.086 0.36 11.87 331 VAL A C 1
ATOM 1667 O O A VAL A 1 205 ? 1.713 4.364 -2.939 0.64 13.59 331 VAL A O 1
ATOM 1668 O O B VAL A 1 205 ? 1.525 4.689 -2.653 0.36 12.62 331 VAL A O 1
ATOM 1675 N N A ASP A 1 206 ? 0.606 2.570 -2.150 0.64 12.43 332 ASP A N 1
ATOM 1676 N N B ASP A 1 206 ? 0.634 2.707 -2.012 0.36 11.23 332 ASP A N 1
ATOM 1677 C CA A ASP A 1 206 ? -0.627 2.861 -2.874 0.64 11.73 332 ASP A CA 1
ATOM 1678 C CA B ASP A 1 206 ? -0.594 2.776 -2.803 0.36 11.40 332 ASP A CA 1
ATOM 1679 C C A ASP A 1 206 ? -1.840 2.836 -1.949 0.64 10.93 332 ASP A C 1
ATOM 1680 C C B ASP A 1 206 ? -1.814 2.835 -1.882 0.36 11.54 332 ASP A C 1
ATOM 1681 O O A ASP A 1 206 ? -1.966 1.933 -1.119 0.64 11.53 332 ASP A O 1
ATOM 1682 O O B ASP A 1 206 ? -1.930 2.012 -0.966 0.36 12.22 332 ASP A O 1
ATOM 1691 N N . PHE A 1 207 ? -2.704 3.796 -2.115 1.00 11.99 333 PHE A N 1
ATOM 1692 C CA . PHE A 1 207 ? -3.929 3.897 -1.328 1.00 11.99 333 PHE A CA 1
ATOM 1693 C C . PHE A 1 207 ? -5.122 3.940 -2.268 1.00 12.32 333 PHE A C 1
ATOM 1694 O O . PHE A 1 207 ? -5.081 4.575 -3.325 1.00 14.56 333 PHE A O 1
ATOM 1702 N N . LEU A 1 208 ? -6.184 3.296 -1.861 1.00 10.91 334 LEU A N 1
ATOM 1703 C CA . LEU A 1 208 ? -7.454 3.247 -2.579 1.00 10.79 334 LEU A CA 1
ATOM 1704 C C . LEU A 1 208 ? -8.528 3.858 -1.697 1.00 10.79 334 LEU A C 1
ATOM 1705 O O . LEU A 1 208 ? -8.693 3.474 -0.525 1.00 11.50 334 LEU A O 1
ATOM 1710 N N . ILE A 1 209 ? -9.230 4.854 -2.230 1.00 10.76 335 ILE A N 1
ATOM 1711 C CA . ILE A 1 209 ? -10.155 5.699 -1.482 1.00 11.23 335 ILE A CA 1
ATOM 1712 C C . ILE A 1 209 ? -11.552 5.488 -2.059 1.00 11.89 335 ILE A C 1
ATOM 1713 O O . ILE A 1 209 ? -11.742 5.491 -3.276 1.00 12.64 335 ILE A O 1
ATOM 1718 N N . THR A 1 210 ? -12.557 5.315 -1.179 1.00 12.24 336 THR A N 1
ATOM 1719 C CA . THR A 1 210 ? -13.943 5.205 -1.619 1.00 12.54 336 THR A CA 1
ATOM 1720 C C . THR A 1 210 ? -14.825 5.827 -0.546 1.00 12.80 336 THR A C 1
ATOM 1721 O O . THR A 1 210 ? -14.348 6.360 0.461 1.00 13.52 336 THR A O 1
ATOM 1725 N N . HIS A 1 211 ? -16.131 5.748 -0.764 1.00 13.60 337 HIS A N 1
ATOM 1726 C CA . HIS A 1 211 ? -17.117 6.196 0.200 1.00 13.77 337 HIS A CA 1
ATOM 1727 C C . HIS A 1 211 ? -18.278 5.211 0.147 1.00 15.13 337 HIS A C 1
ATOM 1728 O O . HIS A 1 211 ? -18.642 4.759 -0.944 1.00 15.61 337 HIS A O 1
ATOM 1735 N N . PRO A 1 212 ? -18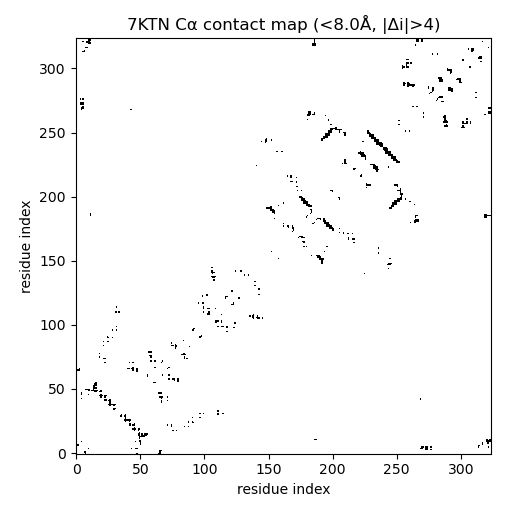.907 4.895 1.296 1.00 15.79 338 PRO A N 1
ATOM 1736 C CA . PRO A 1 212 ? -19.974 3.875 1.283 1.00 17.14 338 PRO A CA 1
ATOM 1737 C C . PRO A 1 212 ? -21.211 4.268 0.507 1.00 17.83 338 PRO A C 1
ATOM 1738 O O . PRO A 1 212 ? -21.999 3.379 0.136 1.00 19.54 338 PRO A O 1
ATOM 1742 N N . LYS A 1 213 ? -21.422 5.543 0.237 1.00 18.16 339 LYS A N 1
ATOM 1743 C CA . LYS A 1 213 ? -22.598 6.007 -0.485 1.00 19.12 339 LYS A CA 1
ATOM 1744 C C . LYS A 1 213 ? -22.211 6.244 -1.935 1.00 18.02 339 LYS A C 1
ATOM 1745 O O . LYS A 1 213 ? -21.480 7.189 -2.257 1.00 18.49 339 LYS A O 1
ATOM 1748 N N . GLU A 1 214 ? -22.689 5.385 -2.823 1.00 18.71 340 GLU A N 1
ATOM 1749 C CA . GLU A 1 214 ? -22.392 5.479 -4.234 1.00 19.25 340 GLU A CA 1
ATOM 1750 C C . GLU A 1 214 ? -22.620 6.888 -4.763 1.00 20.25 340 GLU A C 1
ATOM 1751 O O . GLU A 1 214 ? -23.681 7.473 -4.553 1.00 21.36 340 GLU A O 1
ATOM 1757 N N . GLY A 1 215 ? -21.602 7.430 -5.441 1.00 20.16 341 GLY A N 1
ATOM 1758 C CA . GLY A 1 215 ? -21.666 8.743 -6.029 1.00 20.98 341 GLY A CA 1
ATOM 1759 C C . GLY A 1 215 ? -21.014 9.818 -5.192 1.00 18.99 341 GLY A C 1
ATOM 1760 O O . GLY A 1 215 ? -20.613 10.850 -5.743 1.00 20.32 341 GLY A O 1
ATOM 1761 N N . GLN A 1 216 ? -20.909 9.621 -3.889 1.00 18.15 342 GLN A N 1
ATOM 1762 C CA . GLN A 1 216 ? -20.339 10.678 -3.061 1.00 17.88 342 GLN A CA 1
ATOM 1763 C C . GLN A 1 216 ? -18.869 10.885 -3.360 1.00 17.72 342 GLN A C 1
ATOM 1764 O O . GLN A 1 216 ? -18.329 11.968 -3.095 1.00 17.77 342 GLN A O 1
ATOM 1770 N N . GLU A 1 217 ? -18.207 9.881 -3.903 1.00 16.39 343 GLU A N 1
ATOM 1771 C CA . GLU A 1 217 ? -16.786 9.996 -4.196 1.00 17.31 343 GLU A CA 1
ATOM 1772 C C . GLU A 1 217 ? -16.501 10.817 -5.456 1.00 16.66 343 GLU A C 1
ATOM 1773 O O . GLU A 1 217 ? -15.325 11.125 -5.715 1.00 16.92 343 GLU A O 1
ATOM 1779 N N . ALA A 1 218 ? -17.519 11.209 -6.229 1.00 17.65 344 ALA A N 1
ATOM 1780 C CA . ALA A 1 218 ? -17.263 12.017 -7.414 1.00 18.91 344 ALA A CA 1
ATOM 1781 C C . ALA A 1 218 ? -16.570 13.310 -7.000 1.00 17.49 344 ALA A C 1
ATOM 1782 O O . ALA A 1 218 ? -16.989 13.961 -6.037 1.00 17.42 344 ALA A O 1
ATOM 1784 N N . GLY A 1 219 ? -15.527 13.683 -7.730 1.00 19.16 345 GLY A N 1
ATOM 1785 C CA . GLY A 1 219 ? -14.834 14.930 -7.472 1.00 19.15 345 GLY A CA 1
ATOM 1786 C C . GLY A 1 219 ? -13.911 14.885 -6.290 1.00 17.14 345 GLY A C 1
ATOM 1787 O O . GLY A 1 219 ? -13.364 15.930 -5.933 1.00 18.12 345 GLY A O 1
ATOM 1788 N N . LEU A 1 220 ? -13.695 13.713 -5.684 1.00 16.00 346 LEU A N 1
ATOM 1789 C CA . LEU A 1 220 ? -12.976 13.638 -4.419 1.00 15.43 346 LEU A CA 1
ATOM 1790 C C . LEU A 1 220 ? -11.474 13.876 -4.583 1.00 15.53 346 LEU A C 1
ATOM 1791 O O . LEU A 1 220 ? -10.842 14.537 -3.749 1.00 16.06 346 LEU A O 1
ATOM 1796 N N . LEU A 1 221 ? -10.851 13.299 -5.602 1.00 16.20 347 LEU A N 1
ATOM 1797 C CA . LEU A 1 221 ? -9.399 13.319 -5.652 1.00 17.24 347 LEU A CA 1
ATOM 1798 C C . LEU A 1 221 ? -8.811 14.722 -5.715 1.00 16.15 347 LEU A C 1
ATOM 1799 O O . LEU A 1 221 ? -7.847 14.983 -4.980 1.00 16.91 347 LEU A O 1
ATOM 1804 N N . PRO A 1 222 ? -9.325 15.660 -6.502 1.00 17.17 348 PRO A N 1
ATOM 1805 C CA . PRO A 1 222 ? -8.786 17.025 -6.429 1.00 18.41 348 PRO A CA 1
ATOM 1806 C C . PRO A 1 222 ? -8.861 17.641 -5.042 1.00 17.30 348 PRO A C 1
ATOM 1807 O O . PRO A 1 222 ? -7.989 18.409 -4.627 1.00 18.63 348 PRO A O 1
ATOM 1811 N N . ARG A 1 223 ? -9.947 17.354 -4.312 1.00 16.17 349 ARG A N 1
ATOM 1812 C CA . ARG A 1 223 ? -10.106 17.914 -2.972 1.00 17.01 349 ARG A CA 1
ATOM 1813 C C . ARG A 1 223 ? -9.096 17.321 -1.994 1.00 16.28 349 ARG A C 1
ATOM 1814 O O . ARG A 1 223 ? -8.561 18.038 -1.132 1.00 16.61 349 ARG A O 1
ATOM 1822 N N . VAL A 1 224 ? -8.772 16.036 -2.152 1.00 15.70 350 VAL A N 1
ATOM 1823 C CA . VAL A 1 224 ? -7.731 15.408 -1.334 1.00 15.52 350 VAL A CA 1
ATOM 1824 C C . VAL A 1 224 ? -6.367 15.994 -1.664 1.00 15.23 350 VAL A C 1
ATOM 1825 O O . VAL A 1 224 ? -5.601 16.354 -0.777 1.00 16.49 350 VAL A O 1
ATOM 1829 N N . MET A 1 225 ? -6.068 16.109 -2.961 1.00 16.49 351 MET A N 1
ATOM 1830 C CA . MET A 1 225 ? -4.776 16.641 -3.383 1.00 17.40 351 MET A CA 1
ATOM 1831 C C . MET A 1 225 ? -4.566 18.058 -2.903 1.00 17.73 35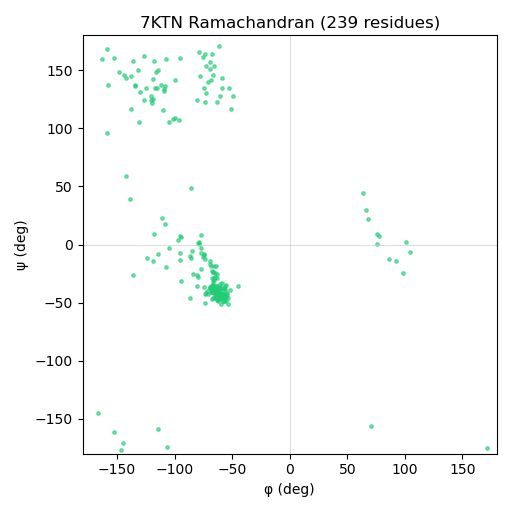1 MET A C 1
ATOM 1832 O O . MET A 1 225 ? -3.473 18.406 -2.433 1.00 19.89 351 MET A O 1
ATOM 1837 N N A CYS A 1 226 ? -5.607 18.898 -2.984 0.70 18.54 352 CYS A N 1
ATOM 1838 N N B CYS A 1 226 ? -5.585 18.907 -2.984 0.30 18.87 352 CYS A N 1
ATOM 1839 C CA A CYS A 1 226 ? -5.448 20.280 -2.552 0.70 20.36 352 CYS A CA 1
ATOM 1840 C CA B CYS A 1 226 ? -5.340 20.284 -2.571 0.30 20.41 352 CYS A CA 1
ATOM 1841 C C A CYS A 1 226 ? -5.083 20.336 -1.080 0.70 18.10 352 CYS A C 1
ATOM 1842 C C B CYS A 1 226 ? -5.125 20.385 -1.062 0.30 20.45 352 CYS A C 1
ATOM 1843 O O A CYS A 1 226 ? -4.248 21.164 -0.669 0.70 19.29 352 CYS A O 1
ATOM 1844 O O B CYS A 1 226 ? -4.388 21.271 -0.608 0.30 22.05 352 CYS A O 1
ATOM 1849 N N . ARG A 1 227 ? -5.726 19.482 -0.276 1.00 19.08 353 ARG A N 1
ATOM 1850 C CA . ARG A 1 227 ? -5.488 19.479 1.157 1.00 18.71 353 ARG A CA 1
ATOM 1851 C C . ARG A 1 227 ? -4.084 18.947 1.488 1.00 19.09 353 ARG A C 1
ATOM 1852 O O . ARG A 1 227 ? -3.409 19.516 2.343 1.00 20.68 353 ARG A O 1
ATOM 1860 N N . LEU A 1 228 ? -3.622 17.921 0.799 1.00 17.87 354 LEU A N 1
ATOM 1861 C CA . LEU A 1 228 ? -2.261 17.429 1.038 1.00 17.86 354 LEU A CA 1
ATOM 1862 C C . LEU A 1 228 ? -1.236 18.465 0.613 1.00 18.64 354 LEU A C 1
ATOM 1863 O O . LEU A 1 228 ? -0.229 18.656 1.294 1.00 19.69 354 LEU A O 1
ATOM 1868 N N . GLN A 1 229 ? -1.500 19.171 -0.494 1.00 19.75 355 GLN A N 1
ATOM 1869 C CA . GLN A 1 229 ? -0.627 20.257 -0.922 1.00 22.49 355 GLN A CA 1
ATOM 1870 C C . GLN A 1 229 ? -0.576 21.347 0.121 1.00 23.14 355 GLN A C 1
ATOM 1871 O O . GLN A 1 229 ? 0.493 21.874 0.433 1.00 24.60 355 GLN A O 1
ATOM 1874 N N . ASP A 1 230 ? -1.729 21.719 0.670 1.00 24.27 356 ASP A N 1
ATOM 1875 C CA . ASP A 1 230 ? -1.761 22.798 1.650 1.00 27.66 356 ASP A CA 1
ATOM 1876 C C . ASP A 1 230 ? -0.964 22.437 2.895 1.00 27.15 356 ASP A C 1
ATOM 1877 O O . ASP A 1 230 ? -0.426 23.336 3.567 1.00 29.71 356 ASP A O 1
ATOM 1882 N N A GLN A 1 231 ? -0.867 21.142 3.207 0.57 26.26 357 GLN A N 1
ATOM 1883 N N B GLN A 1 231 ? -0.853 21.145 3.213 0.43 27.15 357 GLN A N 1
ATOM 1884 C CA A GLN A 1 231 ? -0.092 20.658 4.339 0.57 26.70 357 GLN A CA 1
ATOM 1885 C CA B GLN A 1 231 ? -0.070 20.673 4.351 0.43 28.13 357 GLN A CA 1
ATOM 1886 C C A GLN A 1 231 ? 1.408 20.654 4.068 0.57 25.79 357 GLN A C 1
ATOM 1887 C C B GLN A 1 231 ? 1.410 20.510 4.026 0.43 26.81 357 GLN A C 1
ATOM 1888 O O A GLN A 1 231 ? 2.173 20.387 4.995 0.57 25.26 357 GLN A O 1
ATOM 1889 O O B GLN A 1 231 ? 2.154 19.975 4.860 0.43 27.71 357 GLN A O 1
ATOM 1900 N N . GLY A 1 232 ? 1.836 20.938 2.840 1.00 23.46 358 GLY A N 1
ATOM 1901 C CA . GLY A 1 232 ? 3.251 20.924 2.497 1.00 23.33 358 GLY A CA 1
ATOM 1902 C C . GLY A 1 232 ? 3.852 19.574 2.253 1.00 21.61 358 GLY A C 1
ATOM 1903 O O . GLY A 1 232 ? 5.074 19.456 2.271 1.00 22.29 358 GLY A O 1
ATOM 1904 N N . LEU A 1 233 ? 3.043 18.559 1.987 1.00 20.06 359 LEU A N 1
ATOM 1905 C CA . LEU A 1 233 ? 3.486 17.188 1.901 1.00 20.26 359 LEU A CA 1
ATOM 1906 C C . LEU A 1 233 ? 3.781 16.754 0.481 1.00 18.86 359 LEU A C 1
ATOM 1907 O O . LEU A 1 233 ? 4.333 15.655 0.294 1.00 20.10 359 LEU A O 1
ATOM 1912 N N . ILE A 1 234 ? 3.378 17.504 -0.522 1.00 18.37 360 ILE A N 1
ATOM 1913 C CA . ILE A 1 234 ? 3.452 17.085 -1.907 1.00 17.85 360 ILE A CA 1
ATOM 1914 C C . ILE A 1 234 ? 4.641 17.752 -2.565 1.00 18.56 360 ILE A C 1
ATOM 1915 O O . ILE A 1 234 ? 4.619 18.936 -2.886 1.00 20.88 360 ILE A O 1
ATOM 1920 N N . LEU A 1 235 ? 5.666 16.956 -2.821 1.00 17.05 361 LEU A N 1
ATOM 1921 C CA . LEU A 1 235 ? 6.824 17.440 -3.558 1.00 16.63 361 LEU A CA 1
ATOM 1922 C C . LEU A 1 235 ? 6.586 17.478 -5.055 1.00 16.56 361 LEU A C 1
ATOM 1923 O O . LEU A 1 235 ? 7.199 18.299 -5.747 1.00 18.91 361 LEU A O 1
ATOM 1928 N N . TYR A 1 236 ? 5.715 16.623 -5.570 1.00 16.76 362 TYR A N 1
ATOM 1929 C CA . TYR A 1 236 ? 5.362 16.612 -6.981 1.00 17.47 362 TYR A CA 1
ATOM 1930 C C . TYR A 1 236 ? 4.023 15.944 -7.165 1.00 17.80 362 TYR A C 1
ATOM 1931 O O . TYR A 1 236 ? 3.742 14.902 -6.570 1.00 17.69 362 TYR A O 1
ATOM 1940 N N . HIS A 1 237 ? 3.206 16.556 -8.017 1.00 20.62 363 HIS A N 1
ATOM 1941 C CA . HIS A 1 237 ? 2.044 15.931 -8.606 1.00 23.77 363 HIS A CA 1
ATOM 1942 C C . HIS A 1 237 ? 1.754 16.588 -9.961 1.00 27.34 363 HIS A C 1
ATOM 1943 O O . HIS A 1 237 ? 2.170 17.718 -10.217 1.00 33.65 363 HIS A O 1
ATOM 1950 N N . GLN A 1 238 ? 0.995 15.886 -10.793 1.00 32.45 364 GLN A N 1
ATOM 1951 N N . PHE A 1 259 ? -10.133 13.753 -12.018 1.00 33.73 385 PHE A N 1
ATOM 1952 C CA . PHE A 1 259 ? -9.225 12.603 -12.192 1.00 31.16 385 PHE A CA 1
ATOM 1953 C C . PHE A 1 259 ? -9.459 11.544 -11.132 1.00 29.67 385 PHE A C 1
ATOM 1954 O O . PHE A 1 259 ? -10.066 11.849 -10.110 1.00 32.17 385 PHE A O 1
ATOM 1962 N N . GLU A 1 260 ? -8.988 10.303 -11.370 1.00 23.02 386 GLU A N 1
ATOM 1963 C CA . GLU A 1 260 ? -9.156 9.239 -10.402 1.00 23.95 386 GLU A CA 1
ATOM 1964 C C . GLU A 1 260 ? -7.877 8.546 -9.947 1.00 18.21 386 GLU A C 1
ATOM 1965 O O . GLU A 1 260 ? -7.947 7.742 -9.013 1.00 17.03 386 GLU A O 1
ATOM 1971 N N . ARG A 1 261 ? -6.728 8.763 -10.594 1.00 15.58 387 ARG A N 1
ATOM 1972 C CA . ARG A 1 261 ? -5.438 8.300 -10.130 1.00 14.56 387 ARG A CA 1
ATOM 1973 C C . ARG A 1 261 ? -4.511 9.500 -10.036 1.00 14.79 387 ARG A C 1
ATOM 1974 O O . ARG A 1 261 ? -4.445 10.295 -10.978 1.00 17.92 387 ARG A O 1
ATOM 1982 N N . SER A 1 262 ? -3.773 9.612 -8.940 1.00 13.97 388 SER A N 1
ATOM 1983 C CA A SER A 1 262 ? -2.761 10.645 -8.753 0.34 13.85 388 SER A CA 1
ATOM 1984 C CA B SER A 1 262 ? -2.754 10.646 -8.758 0.66 16.23 388 SER A CA 1
ATOM 1985 C C . SER A 1 262 ? -1.428 9.998 -8.411 1.00 14.49 388 SER A C 1
ATOM 1986 O O . SER A 1 262 ? -1.322 9.284 -7.412 1.00 16.14 388 SER A O 1
ATOM 1991 N N . PHE A 1 263 ? -0.411 10.228 -9.251 1.00 13.79 389 PHE A N 1
ATOM 1992 C CA . PHE A 1 263 ? 0.933 9.701 -9.066 1.00 14.76 389 PHE A CA 1
ATOM 1993 C C . PHE A 1 263 ? 1.758 10.798 -8.427 1.00 16.00 389 PHE A C 1
ATOM 1994 O O . PHE A 1 263 ? 2.084 11.791 -9.091 1.00 20.04 389 PHE A O 1
ATOM 2002 N N A CYS A 1 264 ? 2.090 10.677 -7.167 0.34 16.96 390 CYS A N 1
ATOM 2003 N N B CYS A 1 264 ? 2.054 10.650 -7.147 0.66 13.80 390 CYS A N 1
ATOM 2004 C CA A CYS A 1 264 ? 2.783 11.813 -6.580 0.34 18.93 390 CYS A CA 1
ATOM 2005 C CA B CYS A 1 264 ? 2.653 11.727 -6.355 0.66 14.99 390 CYS A CA 1
ATOM 2006 C C A CYS A 1 264 ? 4.055 11.397 -5.864 0.34 16.28 390 CYS A C 1
ATOM 2007 C C B CYS A 1 264 ? 4.058 11.381 -5.857 0.66 13.41 390 CYS A C 1
ATOM 2008 O O A CYS A 1 264 ? 4.364 10.210 -5.680 0.34 15.58 390 CYS A O 1
ATOM 2009 O O B CYS A 1 264 ? 4.443 10.203 -5.757 0.66 12.66 390 CYS A O 1
ATOM 2014 N N . ILE A 1 265 ? 4.803 12.420 -5.495 1.00 15.10 391 ILE A N 1
ATOM 2015 C CA . ILE A 1 265 ? 5.988 12.276 -4.660 1.00 15.68 391 ILE A CA 1
ATOM 2016 C C . ILE A 1 265 ? 5.675 13.040 -3.379 1.00 15.87 391 ILE A C 1
ATOM 2017 O O . ILE A 1 265 ? 5.383 14.245 -3.435 1.00 16.35 391 ILE A O 1
ATOM 2022 N N A PHE A 1 266 ? 5.706 12.329 -2.253 0.34 17.72 392 PHE A N 1
ATOM 2023 N N B PHE A 1 266 ? 5.732 12.373 -2.250 0.66 16.07 392 PHE A N 1
ATOM 2024 C CA A PHE A 1 266 ? 5.363 12.762 -0.911 0.34 18.50 392 PHE A CA 1
ATOM 2025 C CA B PHE A 1 266 ? 5.426 12.922 -0.954 0.66 15.39 392 PHE A CA 1
ATOM 2026 C C A PHE A 1 266 ? 6.629 13.034 -0.114 0.34 19.12 392 PHE A C 1
ATOM 2027 C C B PHE A 1 266 ? 6.701 13.088 -0.136 0.66 15.23 392 PHE A C 1
ATOM 2028 O O A PHE A 1 266 ? 7.707 12.495 -0.401 0.34 19.31 392 PHE A O 1
ATOM 2029 O O B PHE A 1 266 ? 7.673 12.322 -0.293 0.66 15.22 392 PHE A O 1
ATOM 2044 N N A ARG A 1 267 ? 6.454 13.805 0.958 0.33 19.43 393 ARG A N 1
ATOM 2045 N N B ARG A 1 267 ? 6.660 14.064 0.781 0.67 16.58 393 ARG A N 1
ATOM 2046 C CA A ARG A 1 267 ? 7.512 14.207 1.878 0.33 20.21 393 ARG A CA 1
ATOM 2047 C CA B ARG A 1 267 ? 7.631 14.193 1.858 0.67 18.00 393 ARG A CA 1
ATOM 2048 C C A ARG A 1 267 ? 7.354 13.407 3.169 0.33 20.30 393 ARG A C 1
ATOM 2049 C C B ARG A 1 267 ? 7.257 13.248 2.995 0.67 17.77 393 ARG A C 1
ATOM 2050 O O A ARG A 1 267 ? 6.532 13.761 4.025 0.33 21.71 393 ARG A O 1
ATOM 2051 O O B ARG A 1 267 ? 6.181 13.386 3.600 0.67 18.83 393 ARG A O 1
ATOM 2066 N N . LEU A 1 268 ? 8.154 12.337 3.305 1.00 18.29 394 LEU A N 1
ATOM 2067 C CA . LEU A 1 268 ? 8.038 11.398 4.423 1.00 20.45 394 LEU A CA 1
ATOM 2068 C C . LEU A 1 268 ? 8.998 11.792 5.545 1.00 20.65 394 LEU A C 1
ATOM 2069 O O . LEU A 1 268 ? 10.224 11.818 5.330 1.00 19.97 394 LEU A O 1
ATOM 2074 N N . PRO A 1 269 ? 8.512 12.085 6.753 1.00 23.56 395 PRO A N 1
ATOM 2075 C CA . PRO A 1 269 ? 9.408 12.407 7.867 1.00 27.22 395 PRO A CA 1
ATOM 2076 C C . PRO A 1 269 ? 10.372 11.278 8.155 1.00 29.06 395 PRO A C 1
ATOM 2077 O O . PRO A 1 269 ? 10.040 10.096 8.035 1.00 30.29 395 PRO A O 1
ATOM 2081 N N . GLN A 1 270 ? 11.589 11.659 8.510 1.00 29.48 396 GLN A N 1
ATOM 2082 C CA . GLN A 1 270 ? 12.649 10.778 8.956 1.00 34.33 396 GLN A CA 1
ATOM 2083 C C . GLN A 1 270 ? 13.278 11.476 10.150 1.00 36.40 396 GLN A C 1
ATOM 2084 O O . GLN A 1 270 ? 13.127 12.690 10.311 1.00 36.39 396 GLN A O 1
ATOM 2090 N N . PRO A 1 271 ? 13.951 10.746 11.012 1.00 39.55 397 PRO A N 1
ATOM 2091 C CA . PRO A 1 271 ? 14.604 11.398 12.157 1.00 39.70 397 PRO A CA 1
ATOM 2092 C C . PRO A 1 271 ? 15.471 12.571 11.724 1.00 38.65 397 PRO A C 1
ATOM 2093 O O . PRO A 1 271 ? 16.417 12.388 10.953 1.00 39.07 397 PRO A O 1
ATOM 2097 N N . GLY A 1 272 ? 15.119 13.781 12.168 1.00 36.29 410 GLY A N 1
ATOM 2098 C CA . GLY A 1 272 ? 15.891 14.979 11.882 1.00 33.96 410 GLY A CA 1
ATOM 2099 C C . GLY A 1 272 ? 15.756 15.531 10.474 1.00 30.27 410 GLY A C 1
ATOM 2100 O O . GLY A 1 272 ? 16.361 16.573 10.169 1.00 32.17 410 GLY A O 1
ATOM 2101 N N . SER A 1 273 ? 14.952 14.904 9.622 1.00 27.70 411 SER A N 1
ATOM 2102 C CA . SER A 1 273 ? 14.883 15.291 8.222 1.00 23.20 411 SER A CA 1
ATOM 2103 C C . SER A 1 273 ? 13.671 14.649 7.558 1.00 23.26 411 SER A C 1
ATOM 2104 O O . SER A 1 273 ? 12.631 14.490 8.202 1.00 24.99 411 SER A O 1
ATOM 2107 N N . TRP A 1 274 ? 13.789 14.273 6.284 1.00 20.11 412 TRP A N 1
ATOM 2108 C CA . TRP A 1 274 ? 12.681 13.688 5.530 1.00 19.72 412 TRP A CA 1
ATOM 2109 C C . TRP A 1 274 ? 13.261 13.079 4.269 1.00 18.16 412 TRP A C 1
ATOM 2110 O O . TRP A 1 274 ? 14.437 13.296 3.946 1.00 17.47 412 TRP A O 1
ATOM 2121 N N A LYS A 1 275 ? 12.442 12.309 3.563 0.50 17.95 413 LYS A N 1
ATOM 2122 N N B LYS A 1 275 ? 12.424 12.316 3.555 0.50 17.95 413 LYS A N 1
ATOM 2123 C CA A LYS A 1 275 ? 12.849 11.824 2.264 0.50 18.13 413 LYS A CA 1
ATOM 2124 C CA B LYS A 1 275 ? 12.828 11.746 2.285 0.50 18.00 413 LYS A CA 1
ATOM 2125 C C A LYS A 1 275 ? 11.639 11.826 1.354 0.50 16.53 413 LYS A C 1
ATOM 2126 C C B LYS A 1 275 ? 11.634 11.655 1.349 0.50 16.53 413 LYS A C 1
ATOM 2127 O O A LYS A 1 275 ? 10.494 11.929 1.811 0.50 16.08 413 LYS A O 1
ATOM 2128 O O B LYS A 1 275 ? 10.488 11.473 1.782 0.50 16.30 413 LYS A O 1
ATOM 2139 N N . ALA A 1 276 ? 11.918 11.759 0.056 1.00 15.17 414 ALA A N 1
ATOM 2140 C CA . ALA A 1 276 ? 10.869 11.658 -0.945 1.00 15.61 414 ALA A CA 1
ATOM 2141 C C . ALA A 1 276 ? 10.428 10.207 -1.094 1.00 14.69 414 ALA A C 1
ATOM 2142 O O . ALA A 1 276 ? 11.255 9.277 -1.097 1.00 15.45 414 ALA A O 1
ATOM 2144 N N . VAL A 1 277 ? 9.141 10.009 -1.309 1.00 13.87 415 VAL A N 1
ATOM 2145 C CA A VAL A 1 277 ? 8.544 8.686 -1.502 0.73 14.00 415 VAL A CA 1
ATOM 2146 C CA B VAL A 1 277 ? 8.574 8.685 -1.528 0.27 13.92 415 VAL A CA 1
ATOM 2147 C C . VAL A 1 277 ? 7.469 8.782 -2.571 1.00 13.45 415 VAL A C 1
ATOM 2148 O O . VAL A 1 277 ? 6.676 9.736 -2.591 1.00 14.73 415 VAL A O 1
ATOM 2155 N N . ARG A 1 278 ? 7.383 7.799 -3.426 1.00 13.07 416 ARG A N 1
ATOM 2156 C CA . ARG A 1 278 ? 6.313 7.709 -4.411 1.00 12.60 416 ARG A CA 1
ATOM 2157 C C . ARG A 1 278 ? 5.047 7.149 -3.769 1.00 12.62 416 ARG A C 1
ATOM 2158 O O . ARG A 1 278 ? 5.063 6.076 -3.147 1.00 14.71 416 ARG A O 1
ATOM 2166 N N . VAL A 1 279 ? 3.948 7.884 -3.884 1.00 12.49 417 VAL A N 1
ATOM 2167 C CA . VAL A 1 279 ? 2.650 7.493 -3.340 1.00 13.18 417 VAL A CA 1
ATOM 2168 C C . VAL A 1 279 ? 1.641 7.654 -4.457 1.00 12.19 417 VAL A C 1
ATOM 2169 O O . VAL A 1 279 ? 1.589 8.704 -5.101 1.00 13.17 417 VAL A O 1
ATOM 2173 N N . ASP A 1 280 ? 0.822 6.619 -4.656 1.00 11.95 418 ASP A N 1
ATOM 2174 C CA . ASP A 1 280 ? -0.291 6.698 -5.596 1.00 11.65 418 ASP A CA 1
ATOM 2175 C C . ASP A 1 280 ? -1.604 6.730 -4.826 1.00 11.91 418 ASP A C 1
ATOM 2176 O O . ASP A 1 280 ? -1.805 5.927 -3.897 1.00 13.42 418 ASP A O 1
ATOM 2181 N N . LEU A 1 281 ? -2.454 7.650 -5.196 1.00 12.27 419 LEU A N 1
ATOM 2182 C CA . LEU A 1 281 ? -3.795 7.735 -4.629 1.00 12.64 419 LEU A CA 1
ATOM 2183 C C . LEU A 1 281 ? -4.805 7.464 -5.711 1.00 12.16 419 LEU A C 1
ATOM 2184 O O . LEU A 1 281 ? -4.738 8.067 -6.780 1.00 14.12 419 LEU A O 1
ATOM 2189 N N . VAL A 1 282 ? -5.794 6.644 -5.409 1.00 11.66 420 VAL A N 1
ATOM 2190 C CA . VAL A 1 282 ? -6.771 6.189 -6.379 1.00 11.68 420 VAL A CA 1
ATOM 2191 C C . VAL A 1 282 ? -8.143 6.295 -5.753 1.00 11.49 420 VAL A C 1
ATOM 2192 O O . VAL A 1 282 ? -8.314 5.902 -4.595 1.00 12.14 420 VAL A O 1
ATOM 2196 N N . VAL A 1 283 ? -9.112 6.789 -6.485 1.00 12.31 421 VAL A N 1
ATOM 2197 C CA . VAL A 1 283 ? -10.513 6.840 -6.037 1.00 12.98 421 VAL A CA 1
ATOM 2198 C C . VAL A 1 283 ? -11.345 5.881 -6.882 1.00 13.47 421 VAL A C 1
ATOM 2199 O O . VAL A 1 283 ? -11.191 5.826 -8.115 1.00 16.76 421 VAL A O 1
ATOM 2203 N N . ALA A 1 284 ? -12.248 5.138 -6.231 1.00 12.73 422 ALA A N 1
ATOM 2204 C CA . ALA A 1 284 ? -13.218 4.311 -6.946 1.00 12.43 422 ALA A CA 1
ATOM 2205 C C . ALA A 1 284 ? -14.576 4.439 -6.272 1.00 12.40 422 ALA A C 1
ATOM 2206 O O . ALA A 1 284 ? -14.644 4.559 -5.039 1.00 13.20 422 ALA A O 1
ATOM 2208 N N . PRO A 1 285 ? -15.677 4.402 -7.035 1.00 13.07 423 PRO A N 1
ATOM 2209 C CA . PRO A 1 285 ? -16.987 4.267 -6.392 1.00 13.85 423 PRO A CA 1
ATOM 2210 C C . PRO A 1 285 ? -17.083 2.900 -5.713 1.00 13.33 423 PRO A C 1
ATOM 2211 O O . PRO A 1 285 ? -16.416 1.924 -6.113 1.00 13.19 423 PRO A O 1
ATOM 2215 N N . VAL A 1 286 ? -17.902 2.815 -4.675 1.00 13.41 424 VAL A N 1
ATOM 2216 C CA . VAL A 1 286 ? -17.956 1.597 -3.882 1.00 14.03 424 VAL A CA 1
ATOM 2217 C C . VAL A 1 286 ? -18.379 0.414 -4.734 1.00 13.81 424 VAL A C 1
ATOM 2218 O O . VAL A 1 286 ? -17.872 -0.697 -4.520 1.00 14.70 424 VAL A O 1
ATOM 2222 N N . SER A 1 287 ? -19.248 0.614 -5.719 1.00 14.73 425 SER A N 1
ATOM 2223 C CA . SER A 1 287 ? -19.608 -0.476 -6.631 1.00 15.55 425 SER A CA 1
ATOM 2224 C C . SER A 1 287 ? -18.391 -1.091 -7.308 1.00 15.28 425 SER A C 1
ATOM 2225 O O . SER A 1 287 ? -18.403 -2.295 -7.615 1.00 18.21 425 SER A O 1
ATOM 2228 N N . GLN A 1 288 ? -17.380 -0.300 -7.611 1.00 13.52 426 GLN A N 1
ATOM 2229 C CA . GLN A 1 288 ? -16.187 -0.776 -8.308 1.00 14.49 426 GLN A CA 1
ATOM 2230 C C . GLN A 1 288 ? -15.058 -1.133 -7.355 1.00 13.19 426 GLN A C 1
ATOM 2231 O O . GLN A 1 288 ? -14.033 -1.705 -7.780 1.00 12.86 426 GLN A O 1
ATOM 2237 N N . PHE A 1 289 ? -15.213 -0.846 -6.075 1.00 13.18 427 PHE A N 1
ATOM 2238 C CA . PHE A 1 289 ? -14.122 -0.974 -5.124 1.00 12.53 427 PHE A CA 1
ATOM 2239 C C . PHE A 1 289 ? -13.508 -2.367 -5.131 1.00 11.35 427 PHE A C 1
ATOM 2240 O O . PHE A 1 289 ? -12.272 -2.443 -5.134 1.00 11.61 427 PHE A O 1
ATOM 2248 N N . PRO A 1 290 ? -14.258 -3.477 -5.152 1.00 11.45 428 PRO A N 1
ATOM 2249 C CA . PRO A 1 290 ? -13.581 -4.803 -5.157 1.00 11.51 428 PRO A CA 1
ATOM 2250 C C . PRO A 1 290 ? -12.684 -4.998 -6.363 1.00 11.10 428 PRO A C 1
ATOM 2251 O O . PRO A 1 290 ? -11.618 -5.613 -6.254 1.00 11.26 428 PRO A O 1
ATOM 2255 N N . PHE A 1 291 ? -13.097 -4.505 -7.535 1.00 11.19 429 PHE A N 1
ATOM 2256 C CA . PHE A 1 291 ? -12.282 -4.627 -8.738 1.00 11.09 429 PHE A CA 1
ATOM 2257 C C . PHE A 1 291 ? -11.035 -3.768 -8.670 1.00 10.59 429 PHE A C 1
ATOM 2258 O O . PHE A 1 291 ? -9.962 -4.193 -9.102 1.00 11.27 429 PHE A O 1
ATOM 2266 N N . ALA A 1 292 ? -11.149 -2.575 -8.095 1.00 11.25 430 ALA A N 1
ATOM 2267 C CA . ALA A 1 292 ? -9.994 -1.702 -7.967 1.00 11.11 430 ALA A CA 1
ATOM 2268 C C . ALA A 1 292 ? -9.037 -2.247 -6.916 1.00 10.48 430 ALA A C 1
ATOM 2269 O O . ALA A 1 292 ? -7.814 -2.203 -7.086 1.00 11.28 430 ALA A O 1
ATOM 2271 N N . LEU A 1 293 ? -9.576 -2.764 -5.804 1.00 10.33 431 LEU A N 1
ATOM 2272 C CA . LEU A 1 293 ? -8.760 -3.372 -4.757 1.00 9.67 431 LEU A CA 1
ATOM 2273 C C . LEU A 1 293 ? -7.986 -4.559 -5.334 1.00 10.01 431 LEU A C 1
ATOM 2274 O O . LEU A 1 293 ? -6.771 -4.695 -5.107 1.00 10.89 431 LEU A O 1
ATOM 2279 N N . LEU A 1 294 ? -8.657 -5.402 -6.092 1.00 10.13 432 LEU A N 1
ATOM 2280 C CA . LEU A 1 294 ? -8.000 -6.561 -6.717 1.00 10.61 432 LEU A CA 1
ATOM 2281 C C . LEU A 1 294 ? -6.873 -6.095 -7.639 1.00 10.72 432 LEU A C 1
ATOM 2282 O O . LEU A 1 294 ? -5.722 -6.549 -7.548 1.00 11.24 432 LEU A O 1
ATOM 2287 N N . GLY A 1 295 ? -7.170 -5.158 -8.540 1.00 10.26 433 GLY A N 1
ATOM 2288 C CA . GLY A 1 295 ? -6.163 -4.728 -9.500 1.00 10.60 433 GLY A CA 1
ATOM 2289 C C . GLY A 1 295 ? -4.959 -4.073 -8.833 1.00 10.31 433 GLY A C 1
ATOM 2290 O O . GLY A 1 295 ? -3.801 -4.401 -9.126 1.00 10.76 433 GLY A O 1
ATOM 2291 N N . TRP A 1 296 ? -5.207 -3.132 -7.906 1.00 10.09 434 TRP A N 1
ATOM 2292 C CA . TRP A 1 296 ? -4.156 -2.374 -7.245 1.00 10.02 434 TRP A CA 1
ATOM 2293 C C . TRP A 1 296 ? -3.383 -3.176 -6.219 1.00 9.66 434 TRP A C 1
ATOM 2294 O O . TRP A 1 296 ? -2.296 -2.746 -5.821 1.00 10.69 434 TRP A O 1
ATOM 2305 N N . THR A 1 297 ? -3.869 -4.364 -5.826 1.00 10.18 435 THR A N 1
ATOM 2306 C CA . THR A 1 297 ? -3.114 -5.241 -4.934 1.00 9.63 435 THR A CA 1
ATOM 2307 C C . THR A 1 297 ? -2.107 -6.093 -5.701 1.00 10.24 435 THR A C 1
ATOM 2308 O O . THR A 1 297 ? -1.084 -6.483 -5.115 1.00 11.65 435 THR A O 1
ATOM 2312 N N . GLY A 1 298 ? -2.344 -6.348 -6.974 1.00 9.75 436 GLY A N 1
ATOM 2313 C CA . GLY A 1 298 ? -1.313 -7.052 -7.759 1.00 10.38 436 GLY A CA 1
ATOM 2314 C C . GLY A 1 298 ? -1.169 -8.498 -7.380 1.00 10.19 436 GLY A C 1
ATOM 2315 O O . GLY A 1 298 ? -2.098 -9.148 -6.911 1.00 11.50 436 GLY A O 1
ATOM 2316 N N . SER A 1 299 ? 0.001 -9.057 -7.650 1.00 9.61 437 SER A N 1
ATOM 2317 C CA . SER A 1 299 ? 1.110 -8.479 -8.411 1.00 9.53 437 SER A CA 1
ATOM 2318 C C . SER A 1 299 ? 0.740 -8.165 -9.837 1.00 9.65 437 SER A C 1
ATOM 2319 O O . SER A 1 299 ? -0.324 -8.537 -10.317 1.00 10.27 437 SER A O 1
ATOM 2322 N N . LYS A 1 300 ? 1.622 -7.454 -10.558 1.00 10.29 438 LYS A N 1
ATOM 2323 C CA . LYS A 1 300 ? 1.411 -7.175 -11.970 1.00 10.48 438 LYS A CA 1
ATOM 2324 C C . LYS A 1 300 ? 1.166 -8.453 -12.755 1.00 10.16 438 LYS A C 1
ATOM 2325 O O . LYS A 1 300 ? 0.207 -8.543 -13.520 1.00 11.14 438 LYS A O 1
ATOM 2331 N N . LEU A 1 301 ? 2.046 -9.451 -12.592 1.00 10.20 439 LEU A N 1
ATOM 2332 C CA . LEU A 1 301 ? 1.847 -10.684 -13.329 1.00 10.53 439 LEU A CA 1
ATOM 2333 C C . LEU A 1 301 ? 0.542 -11.355 -12.927 1.00 10.57 439 LEU A C 1
ATOM 2334 O O . LEU A 1 301 ? -0.180 -11.892 -13.772 1.00 11.44 439 LEU A O 1
ATOM 2339 N N . PHE A 1 302 ? 0.216 -11.329 -11.633 1.00 9.89 440 PHE A N 1
ATOM 2340 C CA . PHE A 1 302 ? -1.046 -11.924 -11.212 1.00 10.48 440 PHE A CA 1
ATOM 2341 C C . PHE A 1 302 ? -2.222 -11.305 -11.946 1.00 10.06 440 PHE A C 1
ATOM 2342 O O . PHE A 1 302 ? -3.133 -12.030 -12.381 1.00 11.30 440 PHE A O 1
ATOM 2350 N N . GLN A 1 303 ? -2.247 -9.974 -12.061 1.00 10.54 441 GLN A N 1
ATOM 2351 C CA . GLN A 1 303 ? -3.369 -9.304 -12.713 1.00 10.42 441 GLN A CA 1
ATOM 2352 C C . GLN A 1 303 ? -3.432 -9.598 -14.200 1.00 10.79 441 GLN A C 1
ATOM 2353 O O . GLN A 1 303 ? -4.509 -9.823 -14.745 1.00 11.55 441 GLN A O 1
ATOM 2359 N N . ARG A 1 304 ? -2.280 -9.612 -14.882 1.00 11.14 442 ARG A N 1
ATOM 2360 C CA . ARG A 1 304 ? -2.274 -9.947 -16.304 1.00 11.62 442 ARG A CA 1
ATOM 2361 C C . ARG A 1 304 ? -2.788 -11.369 -16.520 1.00 11.51 442 ARG A C 1
ATOM 2362 O O . ARG A 1 304 ? -3.567 -11.647 -17.437 1.00 12.88 442 ARG A O 1
ATOM 2370 N N . GLU A 1 305 ? -2.354 -12.282 -15.655 1.00 11.81 443 GLU A N 1
ATOM 2371 C CA . GLU A 1 305 ? -2.773 -13.674 -15.745 1.00 12.62 443 GLU A CA 1
ATOM 2372 C C . GLU A 1 305 ? -4.241 -13.836 -15.431 1.00 12.45 443 GLU A C 1
ATOM 2373 O O . GLU A 1 305 ? -4.947 -14.609 -16.119 1.00 13.72 443 GLU A O 1
ATOM 2379 N N . LEU A 1 306 ? -4.751 -13.107 -14.446 1.00 11.92 444 LEU A N 1
ATOM 2380 C CA . LEU A 1 306 ? -6.169 -13.156 -14.124 1.00 12.00 444 LEU A CA 1
ATOM 2381 C C . LEU A 1 306 ? -7.023 -12.652 -15.272 1.00 11.58 444 LEU A C 1
ATOM 2382 O O . LEU A 1 306 ? -8.057 -13.238 -15.597 1.00 12.96 444 LEU A O 1
ATOM 2387 N N . ARG A 1 307 ? -6.611 -11.561 -15.908 1.00 11.44 445 ARG A N 1
ATOM 2388 C CA . ARG A 1 307 ? -7.349 -11.000 -17.032 1.00 12.13 445 ARG A CA 1
ATOM 2389 C C . ARG A 1 307 ? -7.270 -11.909 -18.239 1.00 12.95 445 ARG A C 1
ATOM 2390 O O . ARG A 1 307 ? -8.245 -12.049 -18.980 1.00 13.84 445 ARG A O 1
ATOM 2398 N N . ARG A 1 308 ? -6.113 -12.546 -18.452 1.00 13.17 446 ARG A N 1
ATOM 2399 C CA . ARG A 1 308 ? -5.974 -13.508 -19.538 1.00 13.84 446 ARG A CA 1
ATOM 2400 C C . ARG A 1 308 ? -6.873 -14.714 -19.295 1.00 13.91 446 ARG A C 1
ATOM 2401 O O . ARG A 1 308 ? -7.566 -15.167 -20.203 1.00 15.38 446 ARG A O 1
ATOM 2409 N N . PHE A 1 309 ? -6.867 -15.226 -18.069 1.00 13.54 447 PHE A N 1
ATOM 2410 C CA . PHE A 1 309 ? -7.728 -16.349 -17.704 1.00 13.77 447 PHE A CA 1
ATOM 2411 C C . PHE A 1 309 ? -9.203 -15.998 -17.907 1.00 13.76 447 PHE A C 1
ATOM 2412 O O . PHE A 1 309 ? -9.987 -16.753 -18.526 1.00 15.22 447 PHE A O 1
ATOM 2420 N N A SER A 1 310 ? -9.607 -14.861 -17.374 0.64 13.58 448 SER A N 1
ATOM 2421 N N B SER A 1 310 ? -9.614 -14.835 -17.420 0.36 14.08 448 SER A N 1
ATOM 2422 C CA A SER A 1 310 ? -10.990 -14.422 -17.513 0.64 13.31 448 SER A CA 1
ATOM 2423 C CA B SER A 1 310 ? -11.026 -14.474 -17.520 0.36 14.73 448 SER A CA 1
ATOM 2424 C C A SER A 1 310 ? -11.415 -14.480 -18.968 0.64 14.76 448 SER A C 1
ATOM 2425 C C B SER A 1 310 ? -11.476 -14.398 -18.970 0.36 15.41 448 SER A C 1
ATOM 2426 O O A SER A 1 310 ? -12.414 -15.122 -19.316 0.64 16.01 448 SER A O 1
ATOM 2427 O O B SER A 1 310 ? -12.584 -14.834 -19.310 0.36 15.61 448 SER A O 1
ATOM 2432 N N . ARG A 1 311 ? -10.639 -13.834 -19.844 1.00 15.37 449 ARG A N 1
ATOM 2433 C CA . ARG A 1 311 ? -11.041 -13.682 -21.241 1.00 16.35 449 ARG A CA 1
ATOM 2434 C C . ARG A 1 311 ? -10.941 -14.992 -21.985 1.00 17.21 449 ARG A C 1
ATOM 2435 O O . ARG A 1 311 ? -11.877 -15.380 -22.694 1.00 18.99 449 ARG A O 1
ATOM 2443 N N . LYS A 1 312 ? -9.805 -15.687 -21.857 1.00 17.53 450 LYS A N 1
ATOM 2444 C CA . LYS A 1 312 ? -9.543 -16.870 -22.681 1.00 19.07 450 LYS A CA 1
ATOM 2445 C C . LYS A 1 312 ? -10.245 -18.123 -22.168 1.00 20.47 450 LYS A C 1
ATOM 2446 O O . LYS A 1 312 ? -10.711 -18.941 -22.972 1.00 24.12 450 LYS A O 1
ATOM 2452 N N . GLU A 1 313 ? -10.367 -18.303 -20.850 1.00 19.59 451 GLU A N 1
ATOM 2453 C CA . GLU A 1 313 ? -11.011 -19.487 -20.292 1.00 19.75 451 GLU A CA 1
ATOM 2454 C C . GLU A 1 313 ? -12.477 -19.290 -19.975 1.00 21.74 451 GLU A C 1
ATOM 2455 O O . GLU A 1 313 ? -13.248 -20.247 -20.101 1.00 22.77 451 GLU A O 1
ATOM 2461 N N . LYS A 1 314 ? -12.903 -18.081 -19.605 1.00 20.14 452 LYS A N 1
ATOM 2462 C CA . LYS A 1 314 ? -14.273 -17.840 -19.188 1.00 20.00 452 LYS A CA 1
ATOM 2463 C C . LYS A 1 314 ? -15.057 -16.923 -20.117 1.00 20.56 452 LYS A C 1
ATOM 2464 O O . LYS A 1 314 ? -16.281 -16.796 -19.946 1.00 22.32 452 LYS A O 1
ATOM 2470 N N . GLY A 1 315 ? -14.430 -16.289 -21.108 1.00 20.17 453 GLY A N 1
ATOM 2471 C CA . GLY A 1 315 ? -15.135 -15.387 -21.996 1.00 19.78 453 GLY A CA 1
ATOM 2472 C C . GLY A 1 315 ? -15.630 -14.104 -21.368 1.00 19.77 453 GLY A C 1
ATOM 2473 O O . GLY A 1 315 ? -16.559 -13.463 -21.901 1.00 22.39 453 GLY A O 1
ATOM 2474 N N . LEU A 1 316 ? -15.031 -13.692 -20.254 1.00 18.12 454 LEU A N 1
ATOM 2475 C CA . LEU A 1 316 ? -15.405 -12.491 -19.533 1.00 18.15 454 LEU A CA 1
ATOM 2476 C C . LEU A 1 316 ? -14.243 -11.506 -19.548 1.00 17.52 454 LEU A C 1
ATOM 2477 O O . LEU A 1 316 ? -13.076 -11.907 -19.560 1.00 17.14 454 LEU A O 1
ATOM 2482 N N . TRP A 1 317 ? -14.540 -10.218 -19.544 1.00 17.10 455 TRP A N 1
ATOM 2483 C CA . TRP A 1 317 ? -13.531 -9.180 -19.740 1.00 16.59 455 TRP A CA 1
ATOM 2484 C C . TRP A 1 317 ? -13.333 -8.452 -18.423 1.00 15.23 455 TRP A C 1
ATOM 2485 O O . TRP A 1 317 ? -14.273 -7.830 -17.901 1.00 15.66 455 TRP A O 1
ATOM 2496 N N . LEU A 1 318 ? -12.137 -8.553 -17.863 1.00 15.26 456 LEU A N 1
ATOM 2497 C CA . LEU A 1 318 ? -11.825 -8.010 -16.545 1.00 13.98 456 LEU A CA 1
ATOM 2498 C C . LEU A 1 318 ? -10.924 -6.786 -16.605 1.00 14.21 456 LEU A C 1
ATOM 2499 O O . LEU A 1 318 ? -9.916 -6.777 -17.322 1.00 15.64 456 LEU A O 1
ATOM 2504 N N . ASN A 1 319 ? -11.229 -5.763 -15.818 1.00 14.51 457 ASN A N 1
ATOM 2505 C CA . ASN A 1 319 ? -10.307 -4.652 -15.602 1.00 15.24 457 ASN A CA 1
ATOM 2506 C C . ASN A 1 319 ? -10.449 -4.170 -14.165 1.00 14.11 457 ASN A C 1
ATOM 2507 O O . ASN A 1 319 ? -11.092 -4.834 -13.346 1.00 14.21 457 ASN A O 1
ATOM 2512 N N . SER A 1 320 ? -9.829 -3.045 -13.820 1.00 14.73 458 SER A N 1
ATOM 2513 C CA . SER A 1 320 ? -9.868 -2.578 -12.446 1.00 15.59 458 SER A CA 1
ATOM 2514 C C . SER A 1 320 ? -11.184 -1.893 -12.091 1.00 14.41 458 SER A C 1
ATOM 2515 O O . SER A 1 320 ? -11.331 -1.400 -10.961 1.00 16.01 458 SER A O 1
ATOM 2518 N N . HIS A 1 321 ? -12.115 -1.803 -13.038 1.00 14.13 459 HIS A N 1
ATOM 2519 C CA . HIS A 1 321 ? -13.425 -1.230 -12.795 1.00 15.00 459 HIS A CA 1
ATOM 2520 C C . HIS A 1 321 ? -14.547 -2.252 -12.747 1.00 14.22 459 HIS A C 1
ATOM 2521 O O . HIS A 1 321 ? -15.630 -1.902 -12.294 1.00 16.44 459 HIS A O 1
ATOM 2528 N N . GLY A 1 322 ? -14.382 -3.447 -13.288 1.00 13.12 460 GLY A N 1
ATOM 2529 C CA . GLY A 1 322 ? -15.495 -4.364 -13.384 1.00 13.77 460 GLY A CA 1
ATOM 2530 C C . GLY A 1 322 ? -15.146 -5.585 -14.208 1.00 13.67 460 GLY A C 1
ATOM 2531 O O . GLY A 1 322 ? -13.995 -5.788 -14.643 1.00 14.36 460 GLY A O 1
ATOM 2532 N N . LEU A 1 323 ? -16.172 -6.400 -14.398 1.00 14.46 461 LEU A N 1
ATOM 2533 C CA . LEU A 1 323 ? -16.073 -7.688 -15.086 1.00 14.48 461 LEU A CA 1
ATOM 2534 C C . LEU A 1 323 ? -17.291 -7.786 -15.979 1.00 15.83 461 LEU A C 1
ATOM 2535 O O . LEU A 1 323 ? -18.422 -7.828 -15.483 1.00 17.30 461 LEU A O 1
ATOM 2540 N N . PHE A 1 324 ? -17.080 -7.831 -17.279 1.00 16.51 462 PHE A N 1
ATOM 2541 C CA . PHE A 1 324 ? -18.125 -7.719 -18.281 1.00 18.88 462 PHE A CA 1
ATOM 2542 C C . PHE A 1 324 ? -18.357 -9.044 -18.985 1.00 18.87 462 PHE A C 1
ATOM 2543 O O . PHE A 1 324 ? -17.405 -9.717 -19.428 1.00 19.80 462 PHE A O 1
ATOM 2551 N N . ASP A 1 325 ? -19.633 -9.413 -19.125 1.00 20.55 463 ASP A N 1
ATOM 2552 C CA . ASP A 1 325 ? -20.047 -10.559 -19.909 1.00 22.82 463 ASP A CA 1
ATOM 2553 C C . ASP A 1 325 ? -20.424 -10.005 -21.279 1.00 25.63 463 ASP A C 1
ATOM 2554 O O . ASP A 1 325 ? -21.470 -9.346 -21.399 1.00 27.22 463 ASP A O 1
ATOM 2559 N N . PRO A 1 326 ? -19.616 -10.222 -22.328 1.00 25.94 464 PRO A N 1
ATOM 2560 C CA . PRO A 1 326 ? -19.916 -9.635 -23.647 1.00 28.59 464 PRO A CA 1
ATOM 2561 C C . PRO A 1 326 ? -21.047 -10.323 -24.390 1.00 32.54 464 PRO A C 1
ATOM 2562 O O . PRO A 1 326 ? -21.498 -9.783 -25.409 1.00 34.52 464 PRO A O 1
ATOM 2566 N N . GLU A 1 327 ? -21.522 -11.478 -23.930 1.00 34.05 465 GLU A N 1
ATOM 2567 C CA . GLU A 1 327 ? -22.673 -12.107 -24.576 1.00 36.10 465 GLU A CA 1
ATOM 2568 C C . GLU A 1 327 ? -23.993 -11.583 -24.005 1.00 38.33 465 GLU A C 1
ATOM 2569 O O . GLU A 1 327 ? -24.908 -11.247 -24.768 1.00 39.22 465 GLU A O 1
ATOM 2572 N N . GLN A 1 328 ? -24.118 -11.498 -22.671 1.00 39.05 466 GLN A N 1
ATOM 2573 C CA . GLN A 1 328 ? -25.267 -10.847 -22.053 1.00 38.12 466 GLN A CA 1
ATOM 2574 C C . GLN A 1 328 ? -25.191 -9.328 -22.103 1.00 36.03 466 GLN A C 1
ATOM 2575 O O . GLN A 1 328 ? -26.219 -8.657 -21.937 1.00 36.26 466 GLN A O 1
ATOM 2581 N N . LYS A 1 329 ? -24.002 -8.773 -22.276 1.00 34.23 467 LYS A N 1
ATOM 2582 C CA . LYS A 1 329 ? -23.799 -7.334 -22.252 1.00 34.33 467 LYS A CA 1
ATOM 2583 C C . LYS A 1 329 ? -24.132 -6.769 -20.874 1.00 33.52 467 LYS A C 1
ATOM 2584 O O . LYS A 1 329 ? -24.774 -5.725 -20.734 1.00 34.85 467 LYS A O 1
ATOM 2587 N N . THR A 1 330 ? -23.647 -7.468 -19.841 1.00 28.97 468 THR A N 1
ATOM 2588 C CA . THR A 1 330 ? -23.906 -7.111 -18.456 1.00 27.68 468 THR A CA 1
ATOM 2589 C C . THR A 1 330 ? -22.603 -7.117 -17.654 1.00 24.04 468 THR A C 1
ATOM 2590 O O . THR A 1 330 ? -21.649 -7.844 -17.979 1.00 23.18 468 THR A O 1
ATOM 2594 N N . PHE A 1 331 ? -22.547 -6.271 -16.633 1.00 22.37 469 PHE A N 1
ATOM 2595 C CA . PHE A 1 331 ? -21.439 -6.211 -15.686 1.00 21.14 469 PHE A CA 1
ATOM 2596 C C . PHE A 1 331 ? -21.811 -6.990 -14.441 1.00 20.53 469 PHE A C 1
ATOM 2597 O O . PHE A 1 331 ? -22.945 -6.920 -13.961 1.00 24.93 469 PHE A O 1
ATOM 2605 N N A PHE A 1 332 ? -20.887 -7.783 -13.955 0.56 18.01 470 PHE A N 1
ATOM 2606 N N B PHE A 1 332 ? -20.838 -7.699 -13.879 0.44 18.84 470 PHE A N 1
ATOM 2607 C CA A PHE A 1 332 ? -21.083 -8.464 -12.691 0.56 17.68 470 PHE A CA 1
ATOM 2608 C CA B PHE A 1 332 ? -21.042 -8.511 -12.685 0.44 18.73 470 PHE A CA 1
ATOM 2609 C C A PHE A 1 332 ? -21.023 -7.455 -11.551 0.56 17.11 470 PHE A C 1
ATOM 2610 C C B PHE A 1 332 ? -20.870 -7.658 -11.433 0.44 18.62 470 PHE A C 1
ATOM 2611 O O A PHE A 1 332 ? -20.190 -6.544 -11.525 0.56 19.12 470 PHE A O 1
ATOM 2612 O O B PHE A 1 332 ? -19.791 -7.095 -11.205 0.44 18.05 470 PHE A O 1
ATOM 2627 N N . GLN A 1 333 ? -21.899 -7.618 -10.593 1.00 18.40 471 GLN A N 1
ATOM 2628 C CA . GLN A 1 333 ? -21.815 -6.884 -9.347 1.00 18.57 471 GLN A CA 1
ATOM 2629 C C . GLN A 1 333 ? -20.890 -7.694 -8.456 1.00 20.44 471 GLN A C 1
ATOM 2630 O O . GLN A 1 333 ? -20.868 -8.927 -8.487 1.00 23.02 471 GLN A O 1
ATOM 2633 N N . ALA A 1 334 ? -20.040 -7.035 -7.761 1.00 17.29 472 ALA A N 1
ATOM 2634 C CA . ALA A 1 334 ? -19.231 -7.698 -6.749 1.00 16.64 472 ALA A CA 1
ATOM 2635 C C . ALA A 1 334 ? -19.250 -6.848 -5.513 1.00 15.34 472 ALA A C 1
ATOM 2636 O O . ALA A 1 334 ? -19.104 -5.625 -5.586 1.00 15.78 472 ALA A O 1
ATOM 2638 N N . ALA A 1 335 ? -19.402 -7.497 -4.345 1.00 15.30 473 ALA A N 1
ATOM 2639 C CA . ALA A 1 335 ? -19.291 -6.831 -3.066 1.00 15.89 473 ALA A CA 1
ATOM 2640 C C . ALA A 1 335 ? -17.990 -7.139 -2.356 1.00 14.18 473 ALA A C 1
ATOM 2641 O O . ALA A 1 335 ? -17.712 -6.542 -1.310 1.00 16.62 473 ALA A O 1
ATOM 2643 N N . SER A 1 336 ? -17.146 -8.002 -2.940 1.00 13.00 474 SER A N 1
ATOM 2644 C CA . SER A 1 336 ? -15.911 -8.452 -2.316 1.00 11.76 474 SER A CA 1
ATOM 2645 C C . SER A 1 336 ? -15.016 -9.051 -3.374 1.00 11.39 474 SER A C 1
ATOM 2646 O O . SER A 1 336 ? -15.461 -9.487 -4.432 1.00 12.61 474 SER A O 1
ATOM 2649 N N . GLU A 1 337 ? -13.712 -9.114 -3.052 1.00 11.23 475 GLU A N 1
ATOM 2650 C CA . GLU A 1 337 ? -12.803 -9.901 -3.886 1.00 11.13 475 GLU A CA 1
ATOM 2651 C C . GLU A 1 337 ? -13.230 -11.358 -3.961 1.00 11.48 475 GLU A C 1
ATOM 2652 O O . GLU A 1 337 ? -13.108 -11.988 -5.017 1.00 11.94 475 GLU A O 1
ATOM 2658 N N . GLU A 1 338 ? -13.743 -11.926 -2.854 1.00 11.62 476 GLU A N 1
ATOM 2659 C CA . GLU A 1 338 ? -14.245 -13.297 -2.889 1.00 11.98 476 GLU A CA 1
ATOM 2660 C C . GLU A 1 338 ? -15.281 -13.471 -3.987 1.00 11.80 476 GLU A C 1
ATOM 2661 O O . GLU A 1 338 ? -15.273 -14.488 -4.693 1.00 12.55 476 GLU A O 1
ATOM 2667 N N . ASP A 1 339 ? -16.190 -12.490 -4.162 1.00 12.04 477 ASP A N 1
ATOM 2668 C CA . ASP A 1 339 ? -17.187 -12.571 -5.250 1.00 12.91 477 ASP A CA 1
ATOM 2669 C C . ASP A 1 339 ? -16.482 -12.710 -6.600 1.00 12.70 477 ASP A C 1
ATOM 2670 O O . ASP A 1 339 ? -16.964 -13.444 -7.474 1.00 13.70 477 ASP A O 1
ATOM 2675 N N . ILE A 1 340 ? -15.433 -11.912 -6.835 1.00 11.61 478 ILE A N 1
ATOM 2676 C CA . ILE A 1 340 ? -14.785 -11.934 -8.152 1.00 12.24 478 ILE A CA 1
ATOM 2677 C C . ILE A 1 340 ? -14.147 -13.279 -8.446 1.00 12.06 478 ILE A C 1
ATOM 2678 O O . ILE A 1 340 ? -14.341 -13.847 -9.531 1.00 12.99 478 ILE A O 1
ATOM 2683 N N . PHE A 1 341 ? -13.434 -13.846 -7.468 1.00 11.53 479 PHE A N 1
ATOM 2684 C CA . PHE A 1 341 ? -12.874 -15.190 -7.661 1.00 12.23 479 PHE A CA 1
ATOM 2685 C C . PHE A 1 341 ? -13.981 -16.190 -7.961 1.00 12.36 479 PHE A C 1
ATOM 2686 O O . PHE A 1 341 ? -13.847 -17.032 -8.847 1.00 13.30 479 PHE A O 1
ATOM 2694 N N . ARG A 1 342 ? -15.106 -16.115 -7.238 1.00 13.24 480 ARG A N 1
ATOM 2695 C CA . ARG A 1 342 ? -16.215 -17.037 -7.499 1.00 15.17 480 ARG A CA 1
ATOM 2696 C C . ARG A 1 342 ? -16.774 -16.843 -8.893 1.00 15.73 480 ARG A C 1
ATOM 2697 O O . ARG A 1 342 ? -17.078 -17.835 -9.577 1.00 17.50 480 ARG A O 1
ATOM 2705 N N A HIS A 1 343 ? -16.973 -15.582 -9.326 0.56 15.93 481 HIS A N 1
ATOM 2706 N N B HIS A 1 343 ? -16.912 -15.609 -9.348 0.44 15.41 481 HIS A N 1
ATOM 2707 C CA A HIS A 1 343 ? -17.483 -15.323 -10.680 0.56 16.01 481 HIS A CA 1
ATOM 2708 C CA B HIS A 1 343 ? -17.501 -15.436 -10.666 0.44 15.43 481 HIS A CA 1
ATOM 2709 C C A HIS A 1 343 ? -16.621 -16.055 -11.718 0.56 15.61 481 HIS A C 1
ATOM 2710 C C B HIS A 1 343 ? -16.585 -15.890 -11.793 0.44 15.10 481 HIS A C 1
ATOM 2711 O O A HIS A 1 343 ? -17.135 -16.633 -12.687 0.56 17.17 481 HIS A O 1
ATOM 2712 O O B HIS A 1 343 ? -17.046 -16.066 -12.925 0.44 14.53 481 HIS A O 1
ATOM 2725 N N . LEU A 1 344 ? -15.301 -16.051 -11.515 1.00 15.42 482 LEU A N 1
ATOM 2726 C CA . LEU A 1 344 ? -14.318 -16.580 -12.465 1.00 14.95 482 LEU A CA 1
ATOM 2727 C C . LEU A 1 344 ? -14.070 -18.050 -12.264 1.00 15.18 482 LEU A C 1
ATOM 2728 O O . LEU A 1 344 ? -13.261 -18.633 -12.991 1.00 16.60 482 LEU A O 1
ATOM 2733 N N . GLY A 1 345 ? -14.727 -18.706 -11.314 1.00 15.59 483 GLY A N 1
ATOM 2734 C CA . GLY A 1 345 ? -14.485 -20.112 -11.088 1.00 16.32 483 GLY A CA 1
ATOM 2735 C C . GLY A 1 345 ? -13.112 -20.452 -10.566 1.00 16.99 483 GLY A C 1
ATOM 2736 O O . GLY A 1 345 ? -12.616 -21.572 -10.813 1.00 20.13 483 GLY A O 1
ATOM 2737 N N . LEU A 1 346 ? -12.501 -19.549 -9.816 1.00 15.27 484 LEU A N 1
ATOM 2738 C CA . LEU A 1 346 ? -11.173 -19.727 -9.257 1.00 15.42 484 LEU A CA 1
ATOM 2739 C C . LEU A 1 346 ? -11.275 -19.875 -7.754 1.00 15.26 484 LEU A C 1
ATOM 2740 O O . LEU A 1 346 ? -12.069 -19.182 -7.117 1.00 16.14 484 LEU A O 1
ATOM 2745 N N A GLU A 1 347 ? -10.434 -20.711 -7.171 0.49 16.02 485 GLU A N 1
ATOM 2746 N N B GLU A 1 347 ? -10.476 -20.754 -7.176 0.51 15.76 485 GLU A N 1
ATOM 2747 C CA A GLU A 1 347 ? -10.337 -20.751 -5.718 0.49 16.83 485 GLU A CA 1
ATOM 2748 C CA B GLU A 1 347 ? -10.340 -20.756 -5.726 0.51 16.18 485 GLU A CA 1
ATOM 2749 C C A GLU A 1 347 ? -9.720 -19.460 -5.188 0.49 14.89 485 GLU A C 1
ATOM 2750 C C B GLU A 1 347 ? -9.825 -19.394 -5.272 0.51 13.93 485 GLU A C 1
ATOM 2751 O O A GLU A 1 347 ? -8.737 -18.940 -5.725 0.49 14.02 485 GLU A O 1
ATOM 2752 O O B GLU A 1 347 ? -9.002 -18.767 -5.945 0.51 12.77 485 GLU A O 1
ATOM 2763 N N . TYR A 1 348 ? -10.304 -18.944 -4.124 1.00 14.90 486 TYR A N 1
ATOM 2764 C CA . TYR A 1 348 ? -9.879 -17.681 -3.563 1.00 13.94 486 TYR A CA 1
ATOM 2765 C C . TYR A 1 348 ? -8.426 -17.736 -3.133 1.00 13.42 486 TYR A C 1
ATOM 2766 O O . TYR A 1 348 ? -7.972 -18.710 -2.545 1.00 15.44 486 TYR A O 1
ATOM 2775 N N . LEU A 1 349 ? -7.689 -16.682 -3.441 1.00 12.53 487 LEU A N 1
ATOM 2776 C CA . LEU A 1 349 ? -6.324 -16.478 -2.944 1.00 11.61 487 LEU A CA 1
ATOM 2777 C C . LEU A 1 349 ? -6.276 -15.188 -2.162 1.00 11.32 487 LEU A C 1
ATOM 2778 O O . LEU A 1 349 ? -6.660 -14.129 -2.711 1.00 12.19 487 LEU A O 1
ATOM 2783 N N . PRO A 1 350 ? -5.846 -15.202 -0.912 1.00 11.92 488 PRO A N 1
ATOM 2784 C CA . PRO A 1 350 ? -5.664 -13.951 -0.175 1.00 11.88 488 PRO A CA 1
ATOM 2785 C C . PRO A 1 350 ? -4.519 -13.163 -0.784 1.00 11.92 488 PRO A C 1
ATOM 2786 O O . PRO A 1 350 ? -3.690 -13.725 -1.523 1.00 12.05 488 PRO A O 1
ATOM 2790 N N . PRO A 1 351 ? -4.403 -11.855 -0.477 1.00 11.04 489 PRO A N 1
ATOM 2791 C CA . PRO A 1 351 ? -3.341 -11.030 -1.076 1.00 10.97 489 PRO A CA 1
ATOM 2792 C C . PRO A 1 351 ? -1.947 -11.601 -0.947 1.00 10.74 489 PRO A C 1
ATOM 2793 O O . PRO A 1 351 ? -1.116 -11.458 -1.859 1.00 11.48 489 PRO A O 1
ATOM 2797 N N . GLU A 1 352 ? -1.645 -12.191 0.202 1.00 11.61 490 GLU A N 1
ATOM 2798 C CA A GLU A 1 352 ? -0.275 -12.653 0.387 0.40 12.28 490 GLU A CA 1
ATOM 2799 C CA B GLU A 1 352 ? -0.337 -12.772 0.518 0.60 11.91 490 GLU A CA 1
ATOM 2800 C C . GLU A 1 352 ? 0.032 -13.920 -0.404 1.00 11.72 490 GLU A C 1
ATOM 2801 O O . GLU A 1 352 ? 1.209 -14.341 -0.430 1.00 13.25 490 GLU A O 1
ATOM 2812 N N . GLN A 1 353 ? -0.935 -14.482 -1.128 1.00 11.34 491 GLN A N 1
ATOM 2813 C CA . GLN A 1 353 ? -0.718 -15.576 -2.061 1.00 11.09 491 GLN A CA 1
ATOM 2814 C C . GLN A 1 353 ? -0.844 -15.155 -3.504 1.00 11.03 491 GLN A C 1
ATOM 2815 O O . GLN A 1 353 ? -0.935 -15.988 -4.401 1.00 11.66 491 GLN A O 1
ATOM 2821 N N . ARG A 1 354 ? -0.758 -13.841 -3.763 1.00 10.42 492 ARG A N 1
ATOM 2822 C CA . ARG A 1 354 ? -0.846 -13.272 -5.095 1.00 10.64 492 ARG A CA 1
ATOM 2823 C C . ARG A 1 354 ? 0.489 -12.694 -5.555 1.00 10.20 492 ARG A C 1
ATOM 2824 O O . ARG A 1 354 ? 0.528 -11.849 -6.453 1.00 10.79 492 ARG A O 1
ATOM 2832 N N . ASN A 1 355 ? 1.580 -13.174 -4.975 1.00 11.13 493 ASN A N 1
ATOM 2833 C CA . ASN A 1 355 ? 2.925 -12.677 -5.267 1.00 10.99 493 ASN A CA 1
ATOM 2834 C C . ASN A 1 355 ? 3.501 -13.382 -6.479 1.00 12.05 493 ASN A C 1
ATOM 2835 O O . ASN A 1 355 ? 4.678 -13.825 -6.462 1.00 13.74 493 ASN A O 1
ATOM 2840 N N . ALA A 1 356 ? 2.731 -13.466 -7.550 1.00 12.22 494 ALA A N 1
ATOM 2841 C CA . ALA A 1 356 ? 3.189 -14.137 -8.774 1.00 13.28 494 ALA A CA 1
ATOM 2842 C C . ALA A 1 356 ? 4.297 -13.342 -9.341 1.00 14.37 494 ALA A C 1
ATOM 2843 O O . ALA A 1 356 ? 4.295 -12.096 -9.378 1.00 14.40 494 ALA A O 1
#

Secondary structure (P-SEA, 3-state):
ccccccccccccccccaaaaaaaaaaaaaaaaacaaaaaaaaaaaaaaaaaccccccccccccccccccaaaaaaaaaaaa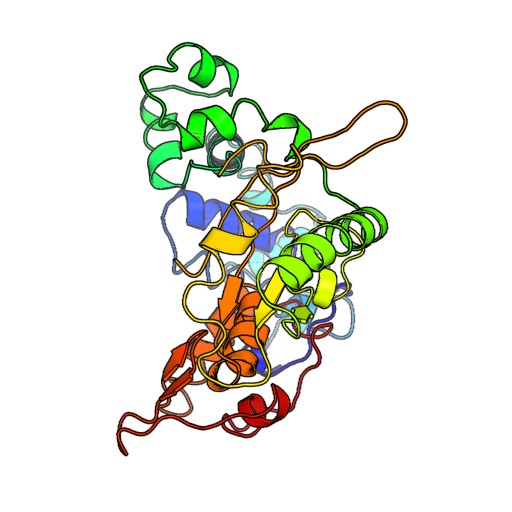ccccaaaaaaaacaaaaaaaaaaacccccaaaaaaaaaaccccaaaaaaccccccaaaaaaaaacccccccccaaaaaaaaaaaaaaaaaacccbbbbbbccccccccccccbbbbbbbcccccccccaaaaaaaaaaacccccccccccbbbbbbcccbbbbbbbbbbbbcccaaaaaaaaaacaaaaaaaaaaaaaccccccccccccccccccbbbbbccaaaaaaaacccccccccccc

Solvent-accessible surface area: 15645 Å² total

Sequence (324 aa):
MPAYACQRPTPLTHHNTGLSSEEALEILAEAAGFEGSSEEGRLLLTFCCRAASSVLKALPSPVTTLSQLQGLPHFGEHSSSRVVQELLEEHHGVVCEEVERRVRRRSSEERYQTMKLFTQIFGVGVKTADRRWYREGLRTLDDLREQPQKLTQQQKAGLLQHHQDLSSTTPVLRSDVDALQQQVVEEAVGQALPGATVTLTTGGFRRGKKLQQGGHHDDVVDDFLITHPKEGQEAGLLPRVMCCRLQDQQGLILYHFERSSFCCIFFRRLPQPGSWKKAVVRVDLVVAPVSQFPFALLGWTGSKLFQRELRRFSSRKEKGLWLNSHGLFDPEQKTFFFQAASEEDIFRHHLGLEEYLPPEEQRNA

Organism: Homo sapiens (NCBI:txid9606)

B-factor: mean 21.77, std 8.58, range [9.53, 58.48]